Protein AF-A0ABD1AMF0-F1 (afdb_monomer_lite)

Radius of gyration: 20.05 Å; chains: 1; bounding box: 53×37×52 Å

pLDDT: mean 87.47, std 11.04, range [46.28, 98.56]

Foldseek 3Di:
DQQCPVVPLFFFWWFKDKPNHTQDIDTGPDRPDDDKWKKKAQDPDPDIDIDIGHPVRDDDDDPDKDKAFLDQFCFQDPDLARMWTFDAKEFQDPDQPPQCACPQQSRGDGHGHDYDPQKDKDFAPDFQDEPPGSNRDGSVLQRMKIFGPDQQDKDKDKDAPAALQKKKKKKFKDADNDPCVVVVVAAFKWFKDKPNHGDDIDGHYHSYIDIDIDIDHRDHITMIMIGTDPVGRGGHMTRMMTMIIDGPDDRDPDDTGTIMMMMD

InterPro domains:
  IPR024788 Malectin-like domain [PF12819] (1-244)

Sequence (264 aa):
MYGNYDGENGSPEFDLFLGGNIWSTVKLNETSIVVTKEVVYLSQSENIYVCLGNKGKGSPFMSILELRFLGNDNTTYESPNGVLFFSRRWDFSSLPDSHVRYGEDVFDRIWVSRNFDYCREINTTLPVMSDNNSYNLSSLVMSTAITPRNTTQSIIMKLEGSDPTVRYFAYMHFAEVEDLSLRPNETREFEIRMKGVSIANFTPKYLQTDTFVLHPESETNIEFSLVRTPKSTLPPIINALEIYIANSSRNLSLTKRMMTRLRV

Secondary structure (DSSP, 8-state):
--TTTTSS----EEEEEETTEEEEEEE-SSTTPPP--EEEEE-SSS---EEEEEEEES----S--EEEEEESSTTSS--TTSEEEEEEEEE--S-TT----TTTSTT-PPPEE---TTEEEEE-SSPPEE-S-TT---HHHHTEEEEESSTTPPEEEEETT--TTEEEEEEEEE-B-S-GGG-TT----EEEEETTEEEEEE-PBBTEEEEEEE---S-SSEEEEEEE-TT-SSPP-B-EEEEEEEESS---------EEEEE-

Organism: NCBI:txid228776

Structure (mmCIF, N/CA/C/O backbone):
data_AF-A0ABD1AMF0-F1
#
_entry.id   AF-A0ABD1AMF0-F1
#
loop_
_atom_site.group_PDB
_atom_site.id
_atom_site.type_symbol
_atom_site.label_atom_id
_atom_site.label_alt_id
_atom_site.label_comp_id
_atom_site.label_asym_id
_atom_site.label_entity_id
_atom_site.label_seq_id
_atom_site.pdbx_PDB_ins_code
_atom_site.Cartn_x
_atom_site.Cartn_y
_atom_site.Cartn_z
_atom_site.occupancy
_atom_site.B_iso_or_equiv
_atom_site.auth_seq_id
_atom_site.auth_comp_id
_atom_site.auth_asym_id
_atom_site.auth_atom_id
_atom_site.pdbx_PDB_model_num
ATOM 1 N N . MET A 1 1 ? -20.823 -0.477 9.217 1.00 83.19 1 MET A N 1
ATOM 2 C CA . MET A 1 1 ? -22.049 0.195 8.705 1.00 83.19 1 MET A CA 1
ATOM 3 C C . MET A 1 1 ? -22.973 0.468 9.882 1.00 83.19 1 MET A C 1
ATOM 5 O O . MET A 1 1 ? -23.053 -0.401 10.740 1.00 83.19 1 MET A O 1
ATOM 9 N N . TYR A 1 2 ? -23.634 1.632 9.947 1.00 85.62 2 TYR A N 1
ATOM 10 C CA . TYR A 1 2 ? -24.563 1.963 11.045 1.00 85.62 2 TYR A CA 1
ATOM 11 C C . TYR A 1 2 ? -25.895 1.225 10.930 1.00 85.62 2 TYR A C 1
ATOM 13 O O . TYR A 1 2 ? -26.359 0.653 11.911 1.00 85.62 2 TYR A O 1
ATOM 21 N N . GLY A 1 3 ? -26.504 1.222 9.738 1.00 84.31 3 GLY A N 1
ATOM 22 C CA . GLY A 1 3 ? -27.718 0.446 9.469 1.00 84.31 3 GLY A CA 1
ATOM 23 C C . GLY A 1 3 ? -28.929 0.809 10.336 1.00 84.31 3 GLY A C 1
ATOM 24 O O . GLY A 1 3 ? -29.862 0.018 10.395 1.00 84.31 3 GLY A O 1
ATOM 25 N N . ASN A 1 4 ? -28.916 1.969 11.007 1.00 85.44 4 ASN A N 1
ATOM 26 C CA . ASN A 1 4 ? -29.958 2.403 11.941 1.00 85.44 4 ASN A CA 1
ATOM 27 C C . ASN A 1 4 ? -30.274 1.368 13.042 1.00 85.44 4 ASN A C 1
ATOM 29 O O . ASN A 1 4 ? -31.437 1.110 13.347 1.00 85.44 4 ASN A O 1
ATOM 33 N N . TYR A 1 5 ? -29.239 0.743 13.615 1.00 85.31 5 TYR A N 1
ATOM 34 C CA . TYR A 1 5 ? -29.404 -0.358 14.574 1.00 85.31 5 TYR A CA 1
ATOM 35 C C . TYR A 1 5 ? -30.197 0.016 15.841 1.00 85.31 5 TYR A C 1
ATOM 37 O O . TYR A 1 5 ? -30.764 -0.866 16.482 1.00 85.31 5 TYR A O 1
ATOM 45 N N . ASP A 1 6 ? -30.220 1.299 16.208 1.00 87.38 6 ASP A N 1
ATOM 46 C CA . ASP A 1 6 ? -30.899 1.845 17.389 1.00 87.38 6 ASP A CA 1
ATOM 47 C C . ASP A 1 6 ? -32.241 2.526 17.061 1.00 87.38 6 ASP A C 1
ATOM 49 O O . ASP A 1 6 ? -32.948 2.943 17.971 1.00 87.38 6 ASP A O 1
ATOM 53 N N . GLY A 1 7 ? -32.632 2.607 15.784 1.00 85.00 7 GLY A N 1
ATOM 54 C CA . GLY A 1 7 ? -33.903 3.206 15.366 1.00 85.00 7 GLY A CA 1
ATOM 55 C C . GLY A 1 7 ? -33.944 4.740 15.389 1.00 85.00 7 GLY A C 1
ATOM 56 O O . GLY A 1 7 ? -34.971 5.310 15.022 1.00 85.00 7 GLY A O 1
ATOM 57 N N . GLU A 1 8 ? -32.851 5.412 15.755 1.00 84.69 8 GLU A N 1
ATOM 58 C CA . GLU A 1 8 ? -32.792 6.871 15.945 1.00 84.69 8 GLU A CA 1
ATOM 59 C C . GLU A 1 8 ? -32.669 7.663 14.627 1.00 84.69 8 GLU A C 1
ATOM 61 O O . GLU A 1 8 ? -32.746 8.891 14.621 1.00 84.69 8 GLU A O 1
ATOM 66 N N . ASN A 1 9 ? -32.475 6.978 13.491 1.00 76.38 9 ASN A N 1
ATOM 67 C CA . ASN A 1 9 ? -32.253 7.569 12.163 1.00 76.38 9 ASN A CA 1
ATOM 68 C C . ASN A 1 9 ? -31.171 8.668 12.180 1.00 76.38 9 ASN A C 1
ATOM 70 O O . ASN A 1 9 ? -31.271 9.689 11.496 1.00 76.38 9 ASN A O 1
ATOM 74 N N . GLY A 1 10 ? -30.129 8.454 12.986 1.00 76.75 10 GLY A N 1
ATOM 75 C CA . GLY A 1 10 ? -29.080 9.431 13.235 1.00 76.75 10 GLY A CA 1
ATOM 76 C C . GLY A 1 10 ? -27.912 9.369 12.251 1.00 76.75 10 GLY A C 1
ATOM 77 O O . GLY A 1 10 ? -27.729 8.423 11.487 1.00 76.75 10 GLY A O 1
ATOM 78 N N . SER A 1 11 ? -27.067 10.396 12.316 1.00 83.25 11 SER A N 1
ATOM 79 C CA . SER A 1 11 ? -25.747 10.447 11.674 1.00 83.25 11 SER A CA 1
ATOM 80 C C . SER A 1 11 ? -24.681 10.492 12.767 1.00 83.25 11 SER A C 1
ATOM 82 O O . SER A 1 11 ? -24.260 11.588 13.152 1.00 83.25 11 SER A O 1
ATOM 84 N N . PRO A 1 12 ? -24.313 9.337 13.358 1.00 89.19 12 PRO A N 1
ATOM 85 C CA . PRO A 1 12 ? -23.491 9.347 14.549 1.00 89.19 12 PRO A CA 1
ATOM 86 C C . PRO A 1 12 ? -22.070 9.847 14.264 1.00 89.19 12 PRO A C 1
ATOM 88 O O . PRO A 1 12 ? -21.466 9.540 13.230 1.00 89.19 12 PRO A O 1
ATOM 91 N N . GLU A 1 13 ? -21.532 10.609 15.213 1.00 93.75 13 GLU A N 1
ATOM 92 C CA . GLU A 1 13 ? -20.156 11.101 15.201 1.00 93.75 13 GLU A CA 1
ATOM 93 C C . GLU A 1 13 ? -19.497 10.807 16.552 1.00 93.75 13 GLU A C 1
ATOM 95 O O . GLU A 1 13 ? -19.977 11.234 17.604 1.00 93.75 13 GLU A O 1
ATOM 100 N N . PHE A 1 14 ? -18.385 10.079 16.524 1.00 94.94 14 PHE A N 1
ATOM 101 C CA . PHE A 1 14 ? -17.672 9.645 17.722 1.00 94.94 14 PHE A CA 1
ATOM 102 C C . PHE A 1 14 ? -16.184 9.454 17.435 1.00 94.94 14 PHE A C 1
ATOM 104 O O . PHE A 1 14 ? -15.769 9.320 16.283 1.00 94.94 14 PHE A O 1
ATOM 111 N N . ASP A 1 15 ? -15.375 9.441 18.487 1.00 95.81 15 ASP A N 1
ATOM 112 C CA . ASP A 1 15 ? -13.933 9.236 18.375 1.00 95.81 15 ASP A CA 1
ATOM 113 C C . ASP A 1 15 ? -13.563 7.783 18.694 1.00 95.81 15 ASP A C 1
ATOM 115 O O . ASP A 1 15 ? -14.109 7.161 19.604 1.00 95.81 15 ASP A O 1
ATOM 119 N N . LEU A 1 16 ? -12.619 7.234 17.939 1.00 95.38 16 LEU A N 1
ATOM 120 C CA . LEU A 1 16 ? -11.948 5.976 18.231 1.00 95.38 16 LEU A CA 1
ATOM 121 C C . LEU A 1 16 ? -10.677 6.279 19.009 1.00 95.38 16 LEU A C 1
ATOM 123 O O . LEU A 1 16 ? -9.865 7.099 18.574 1.00 95.38 16 LEU A O 1
ATOM 127 N N . PHE A 1 17 ? -10.473 5.572 20.113 1.00 92.50 17 PHE A N 1
ATOM 128 C CA . PHE A 1 17 ? -9.244 5.632 20.891 1.00 92.50 17 PHE A CA 1
ATOM 129 C C . PHE A 1 17 ? -8.522 4.295 20.845 1.00 92.50 17 PHE A C 1
ATOM 131 O O . PHE A 1 17 ? -9.150 3.244 20.961 1.00 92.50 17 PHE A O 1
ATOM 138 N N . LEU A 1 18 ? -7.198 4.351 20.741 1.00 89.81 18 LEU A N 1
ATOM 139 C CA . LEU A 1 18 ? -6.307 3.204 20.832 1.00 89.81 18 LEU A CA 1
ATOM 140 C C . LEU A 1 18 ? -5.281 3.462 21.936 1.00 89.81 18 LEU A C 1
ATOM 142 O O . LEU A 1 18 ? -4.507 4.420 21.868 1.00 89.81 18 LEU A O 1
ATOM 146 N N . GLY A 1 19 ? -5.298 2.636 22.985 1.00 82.19 19 GLY A N 1
ATOM 147 C CA . GLY A 1 19 ? -4.379 2.791 24.120 1.00 82.19 19 GLY A CA 1
ATOM 148 C C . GLY A 1 19 ? -4.461 4.172 24.790 1.00 82.19 19 GLY A C 1
ATOM 149 O O . GLY A 1 19 ? -3.442 4.708 25.216 1.00 82.19 19 GLY A O 1
ATOM 150 N N . GLY A 1 20 ? -5.655 4.777 24.819 1.00 81.44 20 GLY A N 1
ATOM 151 C CA . GLY A 1 20 ? -5.905 6.105 25.394 1.00 81.44 20 GLY A CA 1
ATOM 152 C C . GLY A 1 20 ? -5.602 7.296 24.475 1.00 81.44 20 GLY A C 1
ATOM 153 O O . GLY A 1 20 ? -5.936 8.422 24.831 1.00 81.44 20 GLY A O 1
ATOM 154 N N . ASN A 1 21 ? -5.030 7.075 23.287 1.00 85.75 21 ASN A N 1
ATOM 155 C CA . ASN A 1 21 ? -4.780 8.128 22.299 1.00 85.75 21 ASN A CA 1
ATOM 156 C C . ASN A 1 21 ? -5.856 8.128 21.218 1.00 85.75 21 ASN A C 1
ATOM 158 O O . ASN A 1 21 ? -6.390 7.073 20.878 1.00 85.75 21 ASN A O 1
ATOM 162 N N . ILE A 1 22 ? -6.150 9.299 20.648 1.00 87.56 22 ILE A N 1
ATOM 163 C CA . ILE A 1 22 ? -7.085 9.385 19.527 1.00 87.56 22 ILE A CA 1
ATOM 164 C C . ILE A 1 22 ? -6.500 8.656 18.311 1.00 87.56 22 ILE A C 1
ATOM 166 O O . ILE A 1 22 ? -5.380 8.926 17.877 1.00 87.56 22 ILE A O 1
ATOM 170 N N . TRP A 1 23 ? -7.261 7.702 17.786 1.00 90.81 23 TRP A N 1
ATOM 171 C CA . TRP A 1 23 ? -6.964 7.007 16.541 1.00 90.81 23 TRP A CA 1
ATOM 172 C C . TRP A 1 23 ? -7.621 7.747 15.375 1.00 90.81 23 TRP A C 1
ATOM 174 O O . TRP A 1 23 ? -6.947 8.146 14.428 1.00 90.81 23 TRP A O 1
ATOM 184 N N . SER A 1 24 ? -8.937 7.948 15.416 1.00 92.12 24 SER A N 1
ATOM 185 C CA . SER A 1 24 ? -9.655 8.641 14.344 1.00 92.12 24 SER A CA 1
ATOM 186 C C . SER A 1 24 ? -11.024 9.114 14.809 1.00 92.12 24 SER A C 1
ATOM 188 O O . SER A 1 24 ? -11.626 8.487 15.674 1.00 92.12 24 SER A O 1
ATOM 190 N N . THR A 1 25 ? -11.561 10.155 14.180 1.00 92.88 25 THR A N 1
ATOM 191 C CA . THR A 1 25 ? -12.986 10.487 14.294 1.00 92.88 25 THR A CA 1
ATOM 192 C C . THR A 1 25 ? -13.767 9.732 13.220 1.00 92.88 25 THR A C 1
ATOM 194 O O . THR A 1 25 ? -13.428 9.761 12.027 1.00 92.88 25 THR A O 1
ATOM 197 N N . VAL A 1 26 ? -14.826 9.047 13.640 1.00 92.50 26 VAL A N 1
ATOM 198 C CA . VAL A 1 26 ? -15.827 8.446 12.760 1.00 92.50 26 VAL A CA 1
ATOM 199 C C . VAL A 1 26 ? -16.956 9.451 12.602 1.00 92.50 26 VAL A C 1
ATOM 201 O O . VAL A 1 26 ? -17.544 9.901 13.582 1.00 92.50 26 VAL A O 1
ATOM 204 N N . LYS A 1 27 ? -17.245 9.807 11.352 1.00 90.75 27 LYS A N 1
ATOM 205 C CA . LYS A 1 27 ? -18.377 10.648 10.980 1.00 90.75 27 LYS A CA 1
ATOM 206 C C . LYS A 1 27 ? -19.120 9.959 9.848 1.00 90.75 27 LYS A C 1
ATOM 208 O O . LYS A 1 27 ? -18.544 9.745 8.782 1.00 90.75 27 LYS A O 1
ATOM 213 N N . LEU A 1 28 ? -20.374 9.604 10.092 1.00 86.12 28 LEU A N 1
ATOM 214 C CA . LEU A 1 28 ? -21.240 9.006 9.085 1.00 86.12 28 LEU A CA 1
ATOM 215 C C . LEU A 1 28 ? -22.139 10.086 8.508 1.00 86.12 28 LEU A C 1
ATOM 217 O O . LEU A 1 28 ? -22.885 10.719 9.243 1.00 86.12 28 LEU A O 1
ATOM 221 N N . ASN A 1 29 ? -22.043 10.302 7.199 1.00 79.00 29 ASN A N 1
ATOM 222 C CA . ASN A 1 29 ? -22.940 11.216 6.490 1.00 79.00 29 ASN A CA 1
ATOM 223 C C . ASN A 1 29 ? -24.202 10.492 5.991 1.00 79.00 29 ASN A C 1
ATOM 225 O O . ASN A 1 29 ? -25.226 11.127 5.778 1.00 79.00 29 ASN A O 1
ATOM 229 N N . GLU A 1 30 ? -24.121 9.170 5.816 1.00 75.25 30 GLU A N 1
ATOM 230 C CA . GLU A 1 30 ? -25.211 8.312 5.355 1.00 75.25 30 GLU A CA 1
ATOM 231 C C . GLU A 1 30 ? -25.197 6.998 6.142 1.00 75.25 30 GLU A C 1
ATOM 233 O O . GLU A 1 30 ? -24.137 6.484 6.514 1.00 75.25 30 GLU A O 1
ATOM 238 N N . THR A 1 31 ? -26.377 6.436 6.394 1.00 70.56 31 THR A N 1
ATOM 239 C CA . THR A 1 31 ? -26.552 5.269 7.275 1.00 70.56 31 THR A CA 1
ATOM 240 C C . THR A 1 31 ? -26.091 3.948 6.644 1.00 70.56 31 THR A C 1
ATOM 242 O O . THR A 1 31 ? -25.755 3.007 7.373 1.00 70.56 31 THR A O 1
ATOM 245 N N . SER A 1 32 ? -26.042 3.886 5.308 1.00 74.81 32 SER A N 1
ATOM 246 C CA . SER A 1 32 ? -25.683 2.713 4.497 1.00 74.81 32 SER A CA 1
ATOM 247 C C . SER A 1 32 ? -24.200 2.638 4.118 1.00 74.81 32 SER A C 1
ATOM 249 O O . SER A 1 32 ? -23.747 1.596 3.647 1.00 74.81 32 SER A O 1
ATOM 251 N N . ILE A 1 33 ? -23.417 3.700 4.337 1.00 80.81 33 ILE A N 1
ATOM 252 C CA . ILE A 1 33 ? -21.992 3.708 3.987 1.00 80.81 33 ILE A CA 1
ATOM 253 C C . ILE A 1 33 ? -21.184 2.923 5.030 1.00 80.81 33 ILE A C 1
ATOM 255 O O . ILE A 1 33 ? -21.337 3.076 6.248 1.00 80.81 33 ILE A O 1
ATOM 259 N N . VAL A 1 34 ? -20.278 2.074 4.544 1.00 84.50 34 VAL A N 1
ATOM 260 C CA . VAL A 1 34 ? -19.247 1.441 5.369 1.00 84.50 34 VAL A CA 1
ATOM 261 C C . VAL A 1 34 ? -18.096 2.430 5.533 1.00 84.50 34 VAL A C 1
ATOM 263 O O . VAL A 1 34 ? -17.439 2.792 4.562 1.00 84.50 34 VAL A O 1
ATOM 266 N N . VAL A 1 35 ? -17.846 2.863 6.767 1.00 88.75 35 VAL A N 1
ATOM 267 C CA . VAL A 1 35 ? -16.618 3.580 7.120 1.00 88.75 35 VAL A CA 1
ATOM 268 C C . VAL A 1 35 ? -15.669 2.590 7.759 1.00 88.75 35 VAL A C 1
ATOM 270 O O . VAL A 1 35 ? -16.000 2.018 8.792 1.00 88.75 35 VAL A O 1
ATOM 273 N N . THR A 1 36 ? -14.505 2.434 7.139 1.00 90.75 36 THR A N 1
ATOM 274 C CA . THR A 1 36 ? -13.427 1.572 7.618 1.00 90.75 36 THR A CA 1
ATOM 275 C C . THR A 1 36 ? -12.290 2.434 8.151 1.00 90.75 36 THR A C 1
ATOM 277 O O . THR A 1 36 ? -11.885 3.403 7.498 1.00 90.75 36 THR A O 1
ATOM 280 N N . LYS A 1 37 ? -11.743 2.086 9.315 1.00 93.38 37 LYS A N 1
ATOM 281 C CA . LYS A 1 37 ? -10.511 2.685 9.847 1.00 93.38 37 LYS A CA 1
ATOM 282 C C . LYS A 1 37 ? -9.497 1.586 10.096 1.00 93.38 37 LYS A C 1
ATOM 284 O O . LYS A 1 37 ? -9.832 0.541 10.634 1.00 93.38 37 LYS A O 1
ATOM 289 N N . GLU A 1 38 ? -8.249 1.830 9.721 1.00 94.94 38 GLU A N 1
ATOM 290 C CA . GLU A 1 38 ? -7.162 0.866 9.886 1.00 94.94 38 GLU A CA 1
ATOM 291 C C . GLU A 1 38 ? -5.946 1.540 10.543 1.00 94.94 38 GLU A C 1
ATOM 293 O O . GLU A 1 38 ? -5.672 2.727 10.329 1.00 94.94 38 GLU A O 1
ATOM 298 N N . VAL A 1 39 ? -5.247 0.792 11.395 1.00 93.50 39 VAL A N 1
ATOM 299 C CA . VAL A 1 39 ? -4.027 1.218 12.090 1.00 93.50 39 VAL A CA 1
ATOM 300 C C . VAL A 1 39 ? -3.077 0.040 12.240 1.00 93.50 39 VAL A C 1
ATOM 302 O O . VAL A 1 39 ? -3.495 -1.070 12.567 1.00 93.50 39 VAL A O 1
ATOM 305 N N . VAL A 1 40 ? -1.789 0.283 12.029 1.00 92.44 40 VAL A N 1
ATOM 306 C CA . VAL A 1 40 ? -0.718 -0.615 12.459 1.00 92.44 40 VAL A CA 1
ATOM 307 C C . VAL A 1 40 ? -0.207 -0.109 13.799 1.00 92.44 40 VAL A C 1
ATOM 309 O O . VAL A 1 40 ? 0.204 1.043 13.931 1.00 92.44 40 VAL A O 1
ATOM 312 N N . TYR A 1 41 ? -0.267 -0.977 14.799 1.00 89.12 41 TYR A N 1
ATOM 313 C CA . TYR A 1 41 ? 0.069 -0.673 16.176 1.00 89.12 41 TYR A CA 1
ATOM 314 C C . TYR A 1 41 ? 1.156 -1.614 16.681 1.00 89.12 41 TYR A C 1
ATOM 316 O O . TYR A 1 41 ? 1.016 -2.839 16.644 1.00 89.12 41 TYR A O 1
ATOM 324 N N . LEU A 1 42 ? 2.238 -1.031 17.183 1.00 87.00 42 LEU A N 1
ATOM 325 C CA . LEU A 1 42 ? 3.259 -1.740 17.932 1.00 87.00 42 LEU A CA 1
ATOM 326 C C . LEU A 1 42 ? 2.791 -1.835 19.385 1.00 87.00 42 LEU A C 1
ATOM 328 O O . LEU A 1 42 ? 2.997 -0.919 20.187 1.00 87.00 42 LEU A O 1
ATOM 332 N N . SER A 1 43 ? 2.108 -2.933 19.709 1.00 79.50 43 SER A N 1
ATOM 333 C CA . SER A 1 43 ? 1.491 -3.082 21.020 1.00 79.50 43 SER A CA 1
ATOM 334 C C . SER A 1 43 ? 2.547 -3.209 22.092 1.00 79.50 43 SER A C 1
ATOM 336 O O . SER A 1 43 ? 3.388 -4.098 22.037 1.00 79.50 43 SER A O 1
ATOM 338 N N . GLN A 1 44 ? 2.461 -2.367 23.118 1.00 76.50 44 GLN A N 1
ATOM 339 C CA . GLN A 1 44 ? 3.308 -2.506 24.288 1.00 76.50 44 GLN A CA 1
ATOM 340 C C . GLN A 1 44 ? 2.733 -3.476 25.328 1.00 76.50 44 GLN A C 1
ATOM 342 O O . GLN A 1 44 ? 3.348 -3.678 26.362 1.00 76.50 44 GLN A O 1
ATOM 347 N N . SER A 1 45 ? 1.569 -4.078 25.133 1.00 78.38 45 SER A N 1
ATOM 348 C CA . SER A 1 45 ? 1.009 -4.990 26.133 1.00 78.38 45 SER A CA 1
ATOM 349 C C . SER A 1 45 ? 0.316 -6.169 25.466 1.00 78.38 45 SER A C 1
ATOM 351 O O . SER A 1 45 ? 0.031 -6.128 24.271 1.00 78.38 45 SER A O 1
ATOM 353 N N . GLU A 1 46 ? 0.052 -7.224 26.230 1.00 82.19 46 GLU A N 1
ATOM 354 C CA . GLU A 1 46 ? -0.741 -8.362 25.746 1.00 82.19 46 GLU A CA 1
ATOM 355 C C . GLU A 1 46 ? -2.189 -7.955 25.435 1.00 82.19 46 GLU A C 1
ATOM 357 O O . GLU A 1 46 ? -2.855 -8.588 24.623 1.00 82.19 46 GLU A O 1
ATOM 362 N N . ASN A 1 47 ? -2.655 -6.856 26.033 1.00 86.25 47 ASN A N 1
ATOM 363 C CA . ASN A 1 47 ? -3.980 -6.302 25.814 1.00 86.25 47 ASN A CA 1
ATOM 364 C C . ASN A 1 47 ? -3.915 -5.061 24.916 1.00 86.25 47 ASN A C 1
ATOM 366 O O . ASN A 1 47 ? -3.091 -4.162 25.118 1.00 86.25 47 ASN A O 1
ATOM 370 N N . ILE A 1 48 ? -4.834 -4.981 23.956 1.00 88.25 48 ILE A N 1
ATOM 371 C CA . ILE A 1 48 ? -5.052 -3.787 23.139 1.00 88.25 48 ILE A CA 1
ATOM 372 C C . ILE A 1 48 ? -6.426 -3.230 23.494 1.00 88.25 48 ILE A C 1
ATOM 374 O O . ILE A 1 48 ? -7.442 -3.896 23.313 1.00 88.25 48 ILE A O 1
ATOM 378 N N . TYR A 1 49 ? -6.451 -2.003 24.009 1.00 90.31 49 TYR A N 1
ATOM 379 C CA . TYR A 1 49 ? -7.685 -1.328 24.395 1.00 90.31 49 TYR A CA 1
ATOM 380 C C . TYR A 1 49 ? -8.150 -0.413 23.268 1.00 90.31 49 TYR A C 1
ATOM 382 O O . TYR A 1 49 ? -7.441 0.531 22.901 1.00 90.31 49 TYR A O 1
ATOM 390 N N . VAL A 1 50 ? -9.347 -0.691 22.753 1.00 93.06 50 VAL A N 1
ATOM 391 C CA . VAL A 1 50 ? -10.049 0.145 21.777 1.00 93.06 50 VAL A CA 1
ATOM 392 C C . VAL A 1 50 ? -11.293 0.714 22.451 1.00 93.06 50 VAL A C 1
ATOM 394 O O . VAL A 1 50 ? -12.128 -0.048 22.935 1.00 93.06 50 VAL A O 1
ATOM 397 N N . CYS A 1 51 ? -11.415 2.040 22.499 1.00 94.88 51 CYS A N 1
ATOM 398 C CA . CYS A 1 51 ? -12.542 2.713 23.152 1.00 94.88 51 CYS A CA 1
ATOM 399 C C . CYS A 1 51 ? -13.309 3.594 22.162 1.00 94.88 51 CYS A C 1
ATOM 401 O O . CYS A 1 51 ? -12.717 4.198 21.267 1.00 94.88 51 CYS A O 1
ATOM 403 N N . LEU A 1 52 ? -14.623 3.700 22.369 1.00 95.75 52 LEU A N 1
ATOM 404 C CA . LEU A 1 52 ? -15.509 4.585 21.617 1.00 95.75 52 LEU A CA 1
ATOM 405 C C . LEU A 1 52 ? -15.838 5.820 22.468 1.00 95.75 52 LEU A C 1
ATOM 407 O O . LEU A 1 52 ? -16.495 5.707 23.502 1.00 95.75 52 LEU A O 1
ATOM 411 N N . GLY A 1 53 ? -15.377 6.997 22.056 1.00 95.12 53 GLY A N 1
ATOM 412 C CA . GLY A 1 53 ? -15.653 8.261 22.733 1.00 95.12 53 GLY A CA 1
ATOM 413 C C . GLY A 1 53 ? -16.893 8.942 22.178 1.00 95.12 53 GLY A C 1
ATOM 414 O O . GLY A 1 53 ? -16.913 9.374 21.027 1.00 95.12 53 GLY A O 1
ATOM 415 N N . ASN A 1 54 ? -17.923 9.067 23.009 1.00 93.12 54 ASN A N 1
ATOM 416 C CA . ASN A 1 54 ? -19.164 9.734 22.640 1.00 93.12 54 ASN A CA 1
ATOM 417 C C . ASN A 1 54 ? -18.987 11.262 22.574 1.00 93.12 54 ASN A C 1
ATOM 419 O O . ASN A 1 54 ? -18.558 11.877 23.548 1.00 93.12 54 ASN A O 1
ATOM 423 N N . LYS A 1 55 ? -19.377 11.877 21.451 1.00 94.31 55 LYS A N 1
ATOM 424 C CA . LYS A 1 55 ? -19.355 13.340 21.249 1.00 94.31 55 LYS A CA 1
ATOM 425 C C . LYS A 1 55 ? -20.722 14.008 21.451 1.00 94.31 55 LYS A C 1
ATOM 427 O O . LYS A 1 55 ? -20.893 15.170 21.095 1.00 94.31 55 LYS A O 1
ATOM 432 N N . GLY A 1 56 ? -21.709 13.275 21.968 1.00 92.25 56 GLY A N 1
ATOM 433 C CA . GLY A 1 56 ? -23.095 13.729 22.117 1.00 92.25 56 GLY A CA 1
ATOM 434 C C . GLY A 1 56 ? -23.866 13.802 20.796 1.00 92.25 56 GLY A C 1
ATOM 435 O O . GLY A 1 56 ? -24.914 14.435 20.731 1.00 92.25 56 GLY A O 1
ATOM 436 N N . LYS A 1 57 ? -23.347 13.178 19.734 1.00 91.00 57 LYS A N 1
ATOM 437 C CA . LYS A 1 57 ? -23.925 13.177 18.386 1.00 91.00 57 LYS A CA 1
ATOM 438 C C . LYS A 1 57 ? -24.305 11.753 17.992 1.00 91.00 57 LYS A C 1
ATOM 440 O O . LYS A 1 57 ? -23.733 11.213 17.059 1.00 91.00 57 LYS A O 1
ATOM 445 N N . GLY A 1 58 ? -25.222 11.137 18.732 1.00 88.56 58 GLY A N 1
ATOM 446 C CA . GLY A 1 58 ? -25.624 9.737 18.546 1.00 88.56 58 GLY A CA 1
ATOM 447 C C . GLY A 1 58 ? -24.777 8.731 19.334 1.00 88.56 58 GLY A C 1
ATOM 448 O O . GLY A 1 58 ? -23.750 9.076 19.920 1.00 88.56 58 GLY A O 1
ATOM 449 N N . SER A 1 59 ? -25.240 7.481 19.370 1.00 90.50 59 SER A N 1
ATOM 450 C CA . SER A 1 59 ? -24.607 6.392 20.119 1.00 90.50 59 SER A CA 1
ATOM 451 C C . SER A 1 59 ? -23.397 5.835 19.359 1.00 90.50 59 SER A C 1
ATOM 453 O O . SER A 1 59 ? -23.562 5.343 18.237 1.00 90.50 59 SER A O 1
ATOM 455 N N . PRO A 1 60 ? -22.178 5.875 19.935 1.00 93.06 60 PRO A N 1
ATOM 456 C CA . PRO A 1 60 ? -21.017 5.249 19.318 1.00 93.06 60 PRO A CA 1
ATOM 457 C C . PRO A 1 60 ? -21.233 3.750 19.149 1.00 93.06 60 PRO A C 1
ATOM 459 O O . PRO A 1 60 ? -21.748 3.086 20.046 1.00 93.06 60 PRO A O 1
ATOM 462 N N . PHE A 1 61 ? -20.802 3.208 18.018 1.00 91.62 61 PHE A N 1
ATOM 463 C CA . PHE A 1 61 ? -20.961 1.791 17.721 1.00 91.62 61 PHE A CA 1
ATOM 464 C C . PHE A 1 61 ? -19.765 1.271 16.923 1.00 91.62 61 PHE A C 1
ATOM 466 O O . PHE A 1 61 ? -19.004 2.034 16.331 1.00 91.62 61 PHE A O 1
ATOM 473 N N . MET A 1 62 ? -19.611 -0.048 16.891 1.00 92.25 62 MET A N 1
ATOM 474 C CA . MET A 1 62 ? -18.609 -0.734 16.085 1.00 92.25 62 MET A CA 1
ATOM 475 C C . MET A 1 62 ? -19.234 -2.016 15.556 1.00 92.25 62 MET A C 1
ATOM 477 O O . MET A 1 62 ? -19.682 -2.849 16.339 1.00 92.25 62 MET A O 1
ATOM 481 N N . SER A 1 63 ? -19.308 -2.158 14.232 1.00 91.81 63 SER A N 1
ATOM 482 C CA . SER A 1 63 ? -19.903 -3.354 13.628 1.00 91.81 63 SER A CA 1
ATOM 483 C C . SER A 1 63 ? -18.947 -4.543 13.641 1.00 91.81 63 SER A C 1
ATOM 485 O O . SER A 1 63 ? -19.383 -5.673 13.825 1.00 91.81 63 SER A O 1
ATOM 487 N N . ILE A 1 64 ? -17.655 -4.296 13.413 1.00 92.69 64 ILE A N 1
ATOM 488 C CA . ILE A 1 64 ? -16.616 -5.321 13.307 1.00 92.69 64 ILE A CA 1
ATOM 489 C C . ILE A 1 64 ? -15.329 -4.751 13.915 1.00 92.69 64 ILE A C 1
ATOM 491 O O . ILE A 1 64 ? -15.040 -3.571 13.745 1.00 92.69 64 ILE A O 1
ATOM 495 N N . LEU A 1 65 ? -14.569 -5.594 14.614 1.00 94.12 65 LEU A N 1
ATOM 496 C CA . LEU A 1 65 ? -13.190 -5.328 15.014 1.00 94.12 65 LEU A CA 1
ATOM 497 C C . LEU A 1 65 ? -12.329 -6.496 14.545 1.00 94.12 65 LEU A C 1
ATOM 499 O O . LEU A 1 65 ? -12.522 -7.630 14.981 1.00 94.12 65 LEU A O 1
ATOM 503 N N . GLU A 1 66 ? -11.369 -6.223 13.673 1.00 93.25 66 GLU A N 1
ATOM 504 C CA . GLU A 1 66 ? -10.452 -7.226 13.145 1.00 93.25 66 GLU A CA 1
ATOM 505 C C . GLU A 1 66 ? -9.033 -6.950 13.615 1.00 93.25 66 GLU A C 1
ATOM 507 O O . GLU A 1 66 ? -8.533 -5.830 13.516 1.00 93.25 66 GLU A O 1
ATOM 512 N N . LEU A 1 67 ? -8.373 -8.005 14.091 1.00 92.44 67 LEU A N 1
ATOM 513 C CA . LEU A 1 67 ? -6.972 -7.982 14.481 1.00 92.44 67 LEU A CA 1
ATOM 514 C C . LEU A 1 67 ? -6.192 -8.963 13.604 1.00 92.44 67 LEU A C 1
ATOM 516 O O . LEU A 1 67 ? -6.609 -10.108 13.391 1.00 92.44 67 LEU A O 1
ATOM 520 N N . ARG A 1 68 ? -5.051 -8.505 13.087 1.00 91.06 68 ARG A N 1
ATOM 521 C CA . ARG A 1 68 ? -4.101 -9.320 12.322 1.00 91.06 68 ARG A CA 1
ATOM 522 C C . ARG A 1 68 ? -2.701 -9.104 12.865 1.00 91.06 68 ARG A C 1
ATOM 524 O O . ARG A 1 68 ? -2.201 -7.982 12.889 1.00 91.06 68 ARG A O 1
ATOM 531 N N . PHE A 1 69 ? -2.084 -10.185 13.315 1.00 88.81 69 PHE A N 1
ATOM 532 C CA . PHE A 1 69 ? -0.704 -10.171 13.769 1.00 88.81 69 PHE A CA 1
ATOM 533 C C . PHE A 1 69 ? 0.231 -10.034 12.560 1.00 88.81 69 PHE A C 1
ATOM 535 O O . PHE A 1 69 ? 0.123 -10.812 11.615 1.00 88.81 69 PHE A O 1
ATOM 542 N N . LEU A 1 70 ? 1.112 -9.031 12.581 1.00 88.44 70 LEU A N 1
ATOM 543 C CA . LEU A 1 70 ? 2.032 -8.736 11.478 1.00 88.44 70 LEU A CA 1
ATOM 544 C C . LEU A 1 70 ? 3.442 -9.280 11.719 1.00 88.44 70 LEU A C 1
ATOM 546 O O . LEU A 1 70 ? 4.175 -9.518 10.768 1.00 88.44 70 LEU A O 1
ATOM 550 N N . GLY A 1 71 ? 3.826 -9.491 12.978 1.00 82.50 71 GLY A N 1
ATOM 551 C CA . GLY A 1 71 ? 5.152 -9.992 13.312 1.00 82.50 71 GLY A CA 1
ATOM 552 C C . GLY A 1 71 ? 5.584 -9.652 14.733 1.00 82.50 71 GLY A C 1
ATOM 553 O O . GLY A 1 71 ? 5.007 -8.798 15.413 1.00 82.50 71 GLY A O 1
ATOM 554 N N . ASN A 1 72 ? 6.623 -10.350 15.190 1.00 71.56 72 ASN A N 1
ATOM 555 C CA . ASN A 1 72 ? 7.220 -10.151 16.516 1.00 71.56 72 ASN A CA 1
ATOM 556 C C . ASN A 1 72 ? 8.259 -9.017 16.529 1.00 71.56 72 ASN A C 1
ATOM 558 O O . ASN A 1 72 ? 8.862 -8.731 17.566 1.00 71.56 72 ASN A O 1
ATOM 562 N N . ASP A 1 73 ? 8.499 -8.387 15.384 1.00 64.00 73 ASP A N 1
ATOM 563 C CA . ASP A 1 73 ? 9.540 -7.404 15.167 1.00 64.00 73 ASP A CA 1
ATOM 564 C C . ASP A 1 73 ? 8.999 -6.139 14.482 1.00 64.00 73 ASP A C 1
ATOM 566 O O . ASP A 1 73 ? 8.094 -6.162 13.652 1.00 64.00 73 ASP A O 1
ATOM 570 N N . ASN A 1 74 ? 9.564 -4.987 14.851 1.00 65.38 74 ASN A N 1
ATOM 571 C CA . ASN A 1 74 ? 9.226 -3.676 14.281 1.00 65.38 74 ASN A CA 1
ATOM 572 C C . ASN A 1 74 ? 9.844 -3.483 12.878 1.00 65.38 74 ASN A C 1
ATOM 574 O O . ASN A 1 74 ? 10.339 -2.406 12.563 1.00 65.38 74 ASN A O 1
ATOM 578 N N . THR A 1 75 ? 9.934 -4.553 12.085 1.00 73.25 75 THR A N 1
ATOM 579 C CA . THR A 1 75 ? 10.643 -4.564 10.795 1.00 73.25 75 THR A CA 1
ATOM 580 C C . THR A 1 75 ? 9.692 -4.498 9.611 1.00 73.25 75 THR A C 1
ATOM 582 O O . THR A 1 75 ? 10.113 -4.059 8.549 1.00 73.25 75 THR A O 1
ATOM 585 N N . THR A 1 76 ? 8.427 -4.903 9.784 1.00 82.69 76 THR A N 1
ATOM 586 C CA . THR A 1 76 ? 7.435 -4.876 8.698 1.00 82.69 76 THR A CA 1
ATOM 587 C C . THR A 1 76 ? 7.159 -3.446 8.269 1.00 82.69 76 THR A C 1
ATOM 589 O O . THR A 1 76 ? 7.499 -3.053 7.161 1.00 82.69 76 THR A O 1
ATOM 592 N N . TYR A 1 77 ? 6.606 -2.629 9.162 1.00 86.50 77 TYR A N 1
ATOM 593 C CA . TYR A 1 77 ? 6.362 -1.221 8.881 1.00 86.50 77 TYR A CA 1
ATOM 594 C C . TYR A 1 77 ? 7.162 -0.344 9.834 1.00 86.50 77 TYR A C 1
ATOM 596 O O . TYR A 1 77 ? 7.090 -0.491 11.054 1.00 86.50 77 TYR A O 1
ATOM 604 N N . GLU A 1 78 ? 7.911 0.598 9.271 1.00 82.50 78 GLU A N 1
ATOM 605 C CA . GLU A 1 78 ? 8.617 1.602 10.054 1.00 82.50 78 GLU A CA 1
ATOM 606 C C . GLU A 1 78 ? 7.609 2.502 10.771 1.00 82.50 78 GLU A C 1
ATOM 608 O O . GLU A 1 78 ? 6.899 3.285 10.147 1.00 82.50 78 GLU A O 1
ATOM 613 N N . SER A 1 79 ? 7.557 2.399 12.098 1.00 79.75 79 SER A N 1
ATOM 614 C CA . SER A 1 79 ? 6.627 3.159 12.929 1.00 79.75 79 SER A CA 1
ATOM 615 C C . SER A 1 79 ? 7.391 3.985 13.978 1.00 79.75 79 SER A C 1
ATOM 617 O O . SER A 1 79 ? 7.678 3.485 15.067 1.00 79.75 79 SER A O 1
ATOM 619 N N . PRO A 1 80 ? 7.732 5.264 13.708 1.00 75.00 80 PRO A N 1
ATOM 620 C CA . PRO A 1 80 ? 8.582 6.056 14.613 1.00 75.00 80 PRO A CA 1
ATOM 621 C C . PRO A 1 80 ? 8.022 6.207 16.031 1.00 75.00 80 PRO A C 1
ATOM 623 O O . PRO A 1 80 ? 8.769 6.319 17.001 1.00 75.00 80 PRO A O 1
ATOM 626 N N . ASN A 1 81 ? 6.693 6.179 16.147 1.00 78.19 81 ASN A N 1
ATOM 627 C CA . ASN A 1 81 ? 5.968 6.339 17.406 1.00 78.19 81 ASN A CA 1
ATOM 628 C C . ASN A 1 81 ? 5.181 5.072 17.782 1.00 78.19 81 ASN A C 1
ATOM 630 O O . ASN A 1 81 ? 4.326 5.121 18.663 1.00 78.19 81 ASN A O 1
ATOM 634 N N . GLY A 1 82 ? 5.426 3.949 17.095 1.00 83.12 82 GLY A N 1
ATOM 635 C CA . GLY A 1 82 ? 4.717 2.685 17.319 1.00 83.12 82 GLY A CA 1
ATOM 636 C C . GLY A 1 82 ? 3.273 2.670 16.816 1.00 83.12 82 GLY A C 1
ATOM 637 O O . GLY A 1 82 ? 2.524 1.754 17.142 1.00 83.12 82 GLY A O 1
ATOM 638 N N . VAL A 1 83 ? 2.860 3.680 16.050 1.00 87.44 83 VAL A N 1
ATOM 639 C CA . VAL A 1 83 ? 1.520 3.788 15.466 1.00 87.44 83 VAL A CA 1
ATOM 640 C C . VAL A 1 83 ? 1.649 4.322 14.042 1.00 87.44 83 VAL A C 1
ATOM 642 O O . VAL A 1 83 ? 2.326 5.329 13.823 1.00 87.44 83 VAL A O 1
ATOM 645 N N . LEU A 1 84 ? 0.975 3.672 13.098 1.00 91.38 84 LEU A N 1
ATOM 646 C CA . LEU A 1 84 ? 0.795 4.130 11.723 1.00 91.38 84 LEU A CA 1
ATOM 647 C C . LEU A 1 84 ? -0.684 4.062 11.369 1.00 91.38 84 LEU A C 1
ATOM 649 O O . LEU A 1 84 ? -1.304 3.004 11.459 1.00 91.38 84 LEU A O 1
ATOM 653 N N . PHE A 1 85 ? -1.251 5.176 10.934 1.00 92.25 85 PHE A N 1
ATOM 654 C CA . PHE A 1 85 ? -2.629 5.229 10.474 1.00 92.25 85 PHE A CA 1
ATOM 655 C C . PHE A 1 85 ? -2.686 4.954 8.978 1.00 92.25 85 PHE A C 1
ATOM 657 O O . PHE A 1 85 ? -1.873 5.462 8.205 1.00 92.25 85 PHE A O 1
ATOM 664 N N . PHE A 1 86 ? -3.653 4.145 8.566 1.00 93.00 86 PHE A N 1
ATOM 665 C CA . PHE A 1 86 ? -3.875 3.860 7.159 1.00 93.00 86 PHE A CA 1
ATOM 666 C C . PHE A 1 86 ? -4.287 5.126 6.403 1.00 93.00 86 PHE A C 1
ATOM 668 O O . PHE A 1 86 ? -5.193 5.843 6.833 1.00 93.00 86 PHE A O 1
ATOM 675 N N . SER A 1 87 ? -3.645 5.378 5.260 1.00 92.06 87 SER A N 1
ATOM 676 C CA . SER A 1 87 ? -4.075 6.412 4.320 1.00 92.06 87 SER A CA 1
ATOM 677 C C . SER A 1 87 ? -4.686 5.777 3.079 1.00 92.06 87 SER A C 1
ATOM 679 O O . SER A 1 87 ? -5.871 5.974 2.806 1.00 92.06 87 SER A O 1
ATOM 681 N N . ARG A 1 88 ? -3.886 5.022 2.313 1.00 90.94 88 ARG A N 1
ATOM 682 C CA . ARG A 1 88 ? -4.298 4.446 1.026 1.00 90.94 88 ARG A CA 1
ATOM 683 C C . ARG A 1 88 ? -3.550 3.151 0.749 1.00 90.94 88 ARG A C 1
ATOM 685 O O . ARG A 1 88 ? -2.415 2.980 1.181 1.00 90.94 88 ARG A O 1
ATOM 692 N N . ARG A 1 89 ? -4.173 2.272 -0.029 1.00 92.88 89 ARG A N 1
ATOM 693 C CA . ARG A 1 89 ? -3.552 1.060 -0.555 1.00 92.88 89 ARG A CA 1
ATOM 694 C C . ARG A 1 89 ? -4.129 0.757 -1.927 1.00 92.88 89 ARG A C 1
ATOM 696 O O . ARG A 1 89 ? -5.348 0.654 -2.058 1.00 92.88 89 ARG A O 1
ATOM 703 N N . TRP A 1 90 ? -3.260 0.675 -2.924 1.00 92.25 90 TRP A N 1
ATOM 704 C CA . TRP A 1 90 ? -3.623 0.467 -4.320 1.00 92.25 90 TRP A CA 1
ATOM 705 C C . TRP A 1 90 ? -2.936 -0.767 -4.871 1.00 92.25 90 TRP A C 1
ATOM 707 O O . TRP A 1 90 ? -1.725 -0.918 -4.713 1.00 92.25 90 TRP A O 1
ATOM 717 N N . ASP A 1 91 ? -3.706 -1.621 -5.529 1.00 91.62 91 ASP A N 1
ATOM 718 C CA . ASP A 1 91 ? -3.190 -2.595 -6.479 1.00 91.62 91 ASP A CA 1
ATOM 719 C C . ASP A 1 91 ? -3.375 -2.034 -7.889 1.00 91.62 91 ASP A C 1
ATOM 721 O O . ASP A 1 91 ? -4.373 -1.382 -8.211 1.00 91.62 91 ASP A O 1
ATOM 725 N N . PHE A 1 92 ? -2.384 -2.255 -8.740 1.00 91.50 92 PHE A N 1
ATOM 726 C CA . PHE A 1 92 ? -2.415 -1.781 -10.115 1.00 91.50 92 PHE A CA 1
ATOM 727 C C . PHE A 1 92 ? -2.899 -2.900 -11.044 1.00 91.50 92 PHE A C 1
ATOM 729 O O . PHE A 1 92 ? -2.179 -3.349 -11.936 1.00 91.50 92 PHE A O 1
ATOM 736 N N . SER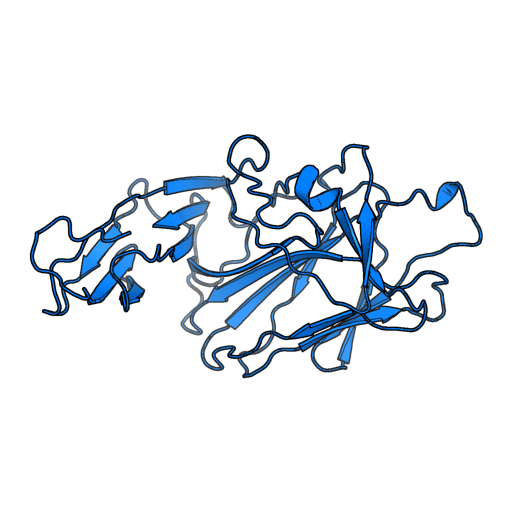 A 1 93 ? -4.129 -3.349 -10.780 1.00 82.75 93 SER A N 1
ATOM 737 C CA . SER A 1 93 ? -4.863 -4.371 -11.531 1.00 82.75 93 SER A CA 1
ATOM 738 C C . SER A 1 93 ? -6.120 -3.779 -12.181 1.00 82.75 93 SER A C 1
ATOM 740 O O . SER A 1 93 ? -6.660 -2.769 -11.730 1.00 82.75 93 SER A O 1
ATOM 742 N N . SER A 1 94 ? -6.617 -4.403 -13.241 1.00 68.62 94 SER A N 1
ATOM 743 C CA . SER A 1 94 ? -7.789 -4.008 -14.031 1.00 68.62 94 SER A CA 1
ATOM 744 C C . SER A 1 94 ? -9.092 -4.618 -13.531 1.00 68.62 94 SER A C 1
ATOM 746 O O . SER A 1 94 ? -10.151 -4.272 -14.050 1.00 68.62 94 SER A O 1
ATOM 748 N N . LEU A 1 95 ? -9.035 -5.495 -12.526 1.00 62.56 95 LEU A N 1
ATOM 749 C CA . LEU A 1 95 ? -10.218 -6.094 -11.925 1.00 62.56 95 LEU A CA 1
ATOM 750 C C . LEU A 1 95 ? -10.854 -5.091 -10.948 1.00 62.56 95 LEU A C 1
ATOM 752 O O . LEU A 1 95 ? -10.305 -4.873 -9.862 1.00 62.56 95 LEU A O 1
ATOM 756 N N . PRO A 1 96 ? -12.007 -4.478 -11.290 1.00 52.53 96 PRO A N 1
ATOM 757 C CA . PRO A 1 96 ? -12.775 -3.745 -10.298 1.00 52.53 96 PRO A CA 1
ATOM 758 C C . PRO A 1 96 ? -13.179 -4.735 -9.205 1.00 52.53 96 PRO A C 1
ATOM 760 O O . PRO A 1 96 ? -13.575 -5.862 -9.498 1.00 52.53 96 PRO A O 1
ATOM 763 N N . ASP A 1 97 ? -13.039 -4.328 -7.948 1.00 54.31 97 ASP A N 1
ATOM 764 C CA . ASP A 1 97 ? -13.428 -5.150 -6.801 1.00 54.31 97 ASP A CA 1
ATOM 765 C C . ASP A 1 97 ? -12.708 -6.505 -6.704 1.00 54.31 97 ASP A C 1
ATOM 767 O O . ASP A 1 97 ? -13.254 -7.475 -6.178 1.00 54.31 97 ASP A O 1
ATOM 771 N N . SER A 1 98 ? -11.443 -6.564 -7.137 1.00 52.88 98 SER A N 1
ATOM 772 C CA . SER A 1 98 ? -10.497 -7.601 -6.714 1.00 52.88 98 SER A CA 1
ATOM 773 C C . SER A 1 98 ? -10.359 -7.550 -5.186 1.00 52.88 98 SER A C 1
ATOM 775 O O . SER A 1 98 ? -9.531 -6.858 -4.595 1.00 52.88 98 SER A O 1
ATOM 777 N N . HIS A 1 99 ? -11.268 -8.236 -4.501 1.00 57.56 99 HIS A N 1
ATOM 778 C CA . HIS A 1 99 ? -11.245 -8.406 -3.062 1.00 57.56 99 HIS A CA 1
ATOM 779 C C . HIS A 1 99 ? -10.214 -9.487 -2.746 1.00 57.56 99 HIS A C 1
ATOM 781 O O . HIS A 1 99 ? -10.568 -10.582 -2.309 1.00 57.56 99 HIS A O 1
ATOM 787 N N . VAL A 1 100 ? -8.931 -9.182 -2.965 1.00 62.81 100 VAL A N 1
ATOM 788 C CA . VAL A 1 100 ? -7.857 -9.932 -2.315 1.00 62.81 100 VAL A CA 1
ATOM 789 C C . VAL A 1 100 ? -8.119 -9.811 -0.814 1.00 62.81 100 VAL A C 1
ATOM 791 O O . VAL A 1 100 ? -8.083 -8.720 -0.246 1.00 62.81 100 VAL A O 1
ATOM 794 N N . ARG A 1 101 ? -8.525 -10.918 -0.198 1.00 63.69 101 ARG A N 1
ATOM 795 C CA . ARG A 1 101 ? -8.952 -11.006 1.204 1.00 63.69 101 ARG A CA 1
ATOM 796 C C . ARG A 1 101 ? -8.161 -12.103 1.900 1.00 63.69 101 ARG A C 1
ATOM 798 O O . ARG A 1 101 ? -7.294 -12.747 1.304 1.00 63.69 101 ARG A O 1
ATOM 805 N N . TYR A 1 102 ? -8.464 -12.311 3.174 1.00 56.41 102 TYR A N 1
ATOM 806 C CA . TYR A 1 102 ? -7.936 -13.423 3.947 1.00 56.41 102 TYR A CA 1
ATOM 807 C C . TYR A 1 102 ? -8.047 -14.760 3.188 1.00 56.41 102 TYR A C 1
ATOM 809 O O . TYR A 1 102 ? -9.130 -15.141 2.748 1.00 56.41 102 TYR A O 1
ATOM 817 N N . GLY A 1 103 ? -6.911 -15.444 3.029 1.00 67.44 103 GLY A N 1
ATOM 818 C CA . GLY A 1 103 ? -6.739 -16.621 2.166 1.00 67.44 103 GLY A CA 1
ATOM 819 C C . GLY A 1 103 ? -5.724 -16.365 1.049 1.00 67.44 103 GLY A C 1
ATOM 820 O O . GLY A 1 103 ? -4.820 -17.170 0.860 1.00 67.44 103 GLY A O 1
ATOM 821 N N . GLU A 1 104 ? -5.807 -15.195 0.413 1.00 77.75 104 GLU A N 1
ATOM 822 C CA . GLU A 1 104 ? -4.888 -14.751 -0.648 1.00 77.75 104 GLU A CA 1
ATOM 823 C C . GLU A 1 104 ? -3.869 -13.718 -0.140 1.00 77.75 104 GLU A C 1
ATOM 825 O O . GLU A 1 104 ? -2.737 -13.658 -0.619 1.00 77.75 104 GLU A O 1
ATOM 830 N N . ASP A 1 105 ? -4.251 -12.912 0.858 1.00 83.88 105 ASP A N 1
ATOM 831 C CA . ASP A 1 105 ? -3.357 -12.032 1.617 1.00 83.88 105 ASP A CA 1
ATOM 832 C C . ASP A 1 105 ? -3.387 -12.457 3.091 1.00 83.88 105 ASP A C 1
ATOM 834 O O . ASP A 1 105 ? -4.419 -12.355 3.760 1.00 83.88 105 ASP A O 1
ATOM 838 N N . VAL A 1 106 ? -2.254 -12.941 3.613 1.00 86.25 106 VAL A N 1
ATOM 839 C CA . VAL A 1 106 ? -2.137 -13.433 5.002 1.00 86.25 106 VAL A CA 1
ATOM 840 C C . VAL A 1 106 ? -2.417 -12.348 6.032 1.00 86.25 106 VAL A C 1
ATOM 842 O O . VAL A 1 106 ? -2.882 -12.632 7.138 1.00 86.25 106 VAL A O 1
ATOM 845 N N . PHE A 1 107 ? -2.177 -11.094 5.658 1.00 88.44 107 PHE A N 1
ATOM 846 C CA . PHE A 1 107 ? -2.521 -9.966 6.487 1.00 88.44 107 PHE A CA 1
ATOM 847 C C . PHE A 1 107 ? -3.942 -9.501 6.229 1.00 88.44 107 PHE A C 1
ATOM 849 O O . PHE A 1 107 ? -4.399 -8.695 7.009 1.00 88.44 107 PHE A O 1
ATOM 856 N N . ASP A 1 108 ? -4.702 -9.989 5.248 1.00 87.38 108 ASP A N 1
ATOM 857 C CA . ASP A 1 108 ? -6.086 -9.554 4.978 1.00 87.38 108 ASP A CA 1
ATOM 858 C C . ASP A 1 108 ? -6.183 -8.036 4.721 1.00 87.38 108 ASP A C 1
ATOM 860 O O . ASP A 1 108 ? -7.071 -7.348 5.235 1.00 87.38 108 ASP A O 1
ATOM 864 N N . ARG A 1 109 ? -5.188 -7.474 4.021 1.00 89.06 109 ARG A N 1
ATOM 865 C CA . ARG A 1 109 ? -5.224 -6.075 3.572 1.00 89.06 109 ARG A CA 1
ATOM 866 C C . ARG A 1 109 ? -6.312 -5.917 2.514 1.00 89.06 109 ARG A C 1
ATOM 868 O O . ARG A 1 109 ? -6.508 -6.800 1.691 1.00 89.06 109 ARG A O 1
ATOM 875 N N . ILE A 1 110 ? -6.987 -4.770 2.519 1.00 87.62 110 ILE A N 1
ATOM 876 C CA . ILE A 1 110 ? -7.922 -4.406 1.447 1.00 87.62 110 ILE A CA 1
ATOM 877 C C . ILE A 1 110 ? -7.163 -3.559 0.438 1.00 87.62 110 ILE A C 1
ATOM 879 O O . ILE A 1 110 ? -6.662 -2.486 0.793 1.00 87.62 110 ILE A O 1
ATOM 883 N N . TRP A 1 111 ? -7.088 -4.060 -0.788 1.00 88.75 111 TRP A N 1
ATOM 884 C CA . TRP A 1 111 ? -6.507 -3.387 -1.941 1.00 88.75 111 TRP A CA 1
ATOM 885 C C . TRP A 1 111 ? -7.614 -2.724 -2.762 1.00 88.75 111 TRP A C 1
ATOM 887 O O . TRP A 1 111 ? -8.725 -3.248 -2.854 1.00 88.75 111 TRP A O 1
ATOM 897 N N . VAL A 1 112 ? -7.335 -1.529 -3.283 1.00 88.12 112 VAL A N 1
ATOM 898 C CA . VAL A 1 112 ? -8.258 -0.788 -4.147 1.00 88.12 112 VAL A CA 1
ATOM 899 C C . VAL A 1 112 ? -7.616 -0.623 -5.512 1.00 88.12 112 VAL A C 1
ATOM 901 O O . VAL A 1 112 ? -6.608 0.079 -5.624 1.00 88.12 112 VAL A O 1
ATOM 904 N N . SER A 1 113 ? -8.251 -1.201 -6.530 1.00 88.62 113 SER A N 1
ATOM 905 C CA . SER A 1 113 ? -7.758 -1.137 -7.901 1.00 88.62 113 SER A CA 1
ATOM 906 C C . SER A 1 113 ? -7.579 0.315 -8.336 1.00 88.62 113 SER A C 1
ATOM 908 O O . SER A 1 113 ? -8.490 1.149 -8.233 1.00 88.62 113 SER A O 1
ATOM 910 N N . ARG A 1 114 ? -6.377 0.633 -8.818 1.00 88.56 114 ARG A N 1
ATOM 911 C CA . ARG A 1 114 ? -6.048 1.934 -9.392 1.00 88.56 114 ARG A CA 1
ATOM 912 C C . ARG A 1 114 ? -5.478 1.741 -10.785 1.00 88.56 114 ARG A C 1
ATOM 914 O O . ARG A 1 114 ? -4.446 1.113 -10.963 1.00 88.56 114 ARG A O 1
ATOM 921 N N . ASN A 1 115 ? -6.112 2.378 -11.762 1.00 85.25 115 ASN A N 1
ATOM 922 C CA . ASN A 1 115 ? -5.653 2.387 -13.146 1.00 85.25 115 ASN A CA 1
ATOM 923 C C . ASN A 1 115 ? -5.446 3.817 -13.647 1.00 85.25 115 ASN A C 1
ATOM 925 O O . ASN A 1 115 ? -6.024 4.772 -13.120 1.00 85.25 115 ASN A O 1
ATOM 929 N N . PHE A 1 116 ? -4.618 3.952 -14.680 1.00 91.31 116 PHE A N 1
ATOM 930 C CA . PHE A 1 11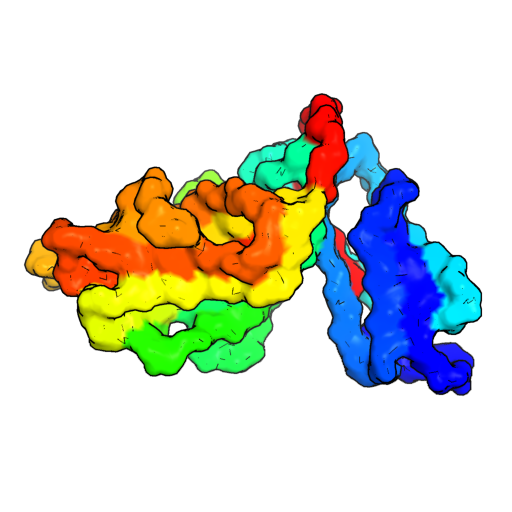6 ? -4.422 5.198 -15.415 1.00 91.31 116 PHE A CA 1
ATOM 931 C C . PHE A 1 116 ? -4.690 4.950 -16.897 1.00 91.31 116 PHE A C 1
ATOM 933 O O . PHE A 1 116 ? -4.131 4.013 -17.463 1.00 91.31 116 PHE A O 1
ATOM 940 N N . ASP A 1 117 ? -5.476 5.811 -17.544 1.00 92.44 117 ASP A N 1
ATOM 941 C CA . ASP A 1 117 ? -5.917 5.619 -18.938 1.00 92.44 117 ASP A CA 1
ATOM 942 C C . ASP A 1 117 ? -4.755 5.486 -19.940 1.00 92.44 117 ASP A C 1
ATOM 944 O O . ASP A 1 117 ? -4.853 4.790 -20.951 1.00 92.44 117 ASP A O 1
ATOM 948 N N . TYR A 1 118 ? -3.624 6.136 -19.645 1.00 94.75 118 TYR A N 1
ATOM 949 C CA . TYR A 1 118 ? -2.405 6.087 -20.459 1.00 94.75 118 TYR A CA 1
ATOM 950 C C . TYR A 1 118 ? -1.531 4.846 -20.200 1.00 94.75 118 TYR A C 1
ATOM 952 O O . TYR A 1 118 ? -0.548 4.614 -20.911 1.00 94.75 118 TYR A O 1
ATOM 960 N N . CYS A 1 119 ? -1.872 4.041 -19.195 1.00 95.56 119 CYS A N 1
ATOM 961 C CA . CYS A 1 119 ? -1.223 2.772 -18.900 1.00 95.56 119 CYS A CA 1
ATOM 962 C C . CYS A 1 119 ? -2.001 1.596 -19.508 1.00 95.56 119 CYS A C 1
ATOM 964 O O . CYS A 1 119 ? -3.147 1.704 -19.957 1.00 95.56 119 CYS A O 1
ATOM 966 N N . ARG A 1 120 ? -1.331 0.451 -19.575 1.00 94.69 120 ARG A N 1
ATOM 967 C CA . ARG A 1 120 ? -1.940 -0.860 -19.790 1.00 94.69 120 ARG A CA 1
ATOM 968 C C . ARG A 1 120 ? -1.544 -1.770 -18.636 1.00 94.69 120 ARG A C 1
ATOM 970 O O . ARG A 1 120 ? -0.463 -1.595 -18.074 1.00 94.69 120 ARG A O 1
ATOM 977 N N . GLU A 1 121 ? -2.404 -2.725 -18.320 1.00 94.50 121 GLU A N 1
ATOM 978 C CA . GLU A 1 121 ? -2.038 -3.820 -17.429 1.00 94.50 121 GLU A CA 1
ATOM 979 C C . GLU A 1 121 ? -1.117 -4.801 -18.165 1.00 94.50 121 GLU A C 1
ATOM 981 O O . GLU A 1 121 ? -1.285 -5.059 -19.361 1.00 94.50 121 GLU A O 1
ATOM 986 N N . ILE A 1 122 ? -0.151 -5.334 -17.430 1.00 94.69 122 ILE A N 1
ATOM 987 C CA . ILE A 1 122 ? 0.610 -6.537 -17.745 1.00 94.69 122 ILE A CA 1
ATOM 988 C C . ILE A 1 122 ? 0.508 -7.488 -16.552 1.00 94.69 122 ILE A C 1
ATOM 990 O O . ILE A 1 122 ? 0.400 -7.051 -15.405 1.00 94.69 122 ILE A O 1
ATOM 994 N N . ASN A 1 123 ? 0.511 -8.788 -16.819 1.00 94.62 123 ASN A N 1
ATOM 995 C CA . ASN A 1 123 ? 0.332 -9.789 -15.781 1.00 94.62 123 ASN A CA 1
ATOM 996 C C . ASN A 1 123 ? 1.108 -11.073 -16.082 1.00 94.62 123 ASN A C 1
ATOM 998 O O . ASN A 1 123 ? 1.664 -11.257 -17.166 1.00 94.62 123 ASN A O 1
ATOM 1002 N N . THR A 1 124 ? 1.146 -11.951 -15.088 1.00 94.62 124 THR A N 1
ATOM 1003 C CA . THR A 1 124 ? 1.706 -13.296 -15.183 1.00 94.62 124 THR A CA 1
ATOM 1004 C C . THR A 1 124 ? 0.803 -14.286 -14.461 1.00 94.62 124 THR A C 1
ATOM 1006 O O . THR A 1 124 ? 0.147 -13.950 -13.480 1.00 94.62 124 THR A O 1
ATOM 1009 N N . THR A 1 125 ? 0.776 -15.530 -14.933 1.00 93.06 125 THR A N 1
ATOM 1010 C CA . THR A 1 125 ? 0.109 -16.638 -14.233 1.00 93.06 125 THR A CA 1
ATOM 1011 C C . THR A 1 125 ? 1.051 -17.374 -13.281 1.00 93.06 125 THR A C 1
ATOM 1013 O O . THR A 1 125 ? 0.625 -18.289 -12.580 1.00 93.06 125 THR A O 1
ATOM 1016 N N . LEU A 1 126 ? 2.345 -17.042 -13.307 1.00 94.69 126 LEU A N 1
ATOM 1017 C CA . LEU A 1 126 ? 3.350 -17.651 -12.444 1.00 94.69 126 LEU A CA 1
ATOM 1018 C C . LEU A 1 126 ? 3.338 -16.986 -11.062 1.00 94.69 126 LEU A C 1
ATOM 1020 O O . LEU A 1 126 ? 3.093 -15.782 -10.965 1.00 94.69 126 LEU A O 1
ATOM 1024 N N . PRO A 1 127 ? 3.623 -17.743 -9.990 1.00 92.56 127 PRO A N 1
ATOM 1025 C CA . PRO A 1 127 ? 3.695 -17.176 -8.654 1.00 92.56 127 PRO A CA 1
ATOM 1026 C C . PRO A 1 127 ? 4.842 -16.165 -8.562 1.00 92.56 127 PRO A C 1
ATOM 1028 O O . PRO A 1 127 ? 5.961 -16.432 -9.005 1.00 92.56 127 PRO A O 1
ATOM 1031 N N . VAL A 1 128 ? 4.558 -15.014 -7.957 1.00 93.62 128 VAL A N 1
ATOM 1032 C CA . VAL A 1 128 ? 5.549 -13.983 -7.649 1.00 93.62 128 VAL A CA 1
ATOM 1033 C C . VAL A 1 128 ? 5.994 -14.175 -6.207 1.00 93.62 128 VAL A C 1
ATOM 1035 O O . VAL A 1 128 ? 5.189 -14.125 -5.277 1.00 93.62 128 VAL A O 1
ATOM 1038 N N . MET A 1 129 ? 7.288 -14.403 -6.021 1.00 91.75 129 MET A N 1
ATOM 1039 C CA . MET A 1 129 ? 7.870 -14.688 -4.716 1.00 91.75 129 MET A CA 1
ATOM 1040 C C . MET A 1 129 ? 8.083 -13.396 -3.929 1.00 91.75 129 MET A C 1
ATOM 1042 O O . MET A 1 129 ? 8.498 -12.374 -4.482 1.00 91.75 129 MET A O 1
ATOM 1046 N N . SER A 1 130 ? 7.837 -13.430 -2.621 1.00 80.56 130 SER A N 1
ATOM 1047 C CA . SER A 1 130 ? 8.267 -12.357 -1.726 1.00 80.56 130 SER A CA 1
ATOM 1048 C C . SER A 1 130 ? 9.770 -12.471 -1.475 1.00 80.56 130 SER A C 1
ATOM 1050 O O . SER A 1 130 ? 10.292 -13.560 -1.229 1.00 80.56 130 SER A O 1
ATOM 1052 N N . ASP A 1 131 ? 10.491 -11.351 -1.545 1.00 68.50 131 ASP A N 1
ATOM 1053 C CA . ASP A 1 131 ? 11.947 -11.333 -1.378 1.00 68.50 131 ASP A CA 1
ATOM 1054 C C . ASP A 1 131 ? 12.312 -11.364 0.117 1.00 68.50 131 ASP A C 1
ATOM 1056 O O . ASP A 1 131 ? 12.728 -10.359 0.682 1.00 68.50 131 ASP A O 1
ATOM 1060 N N . ASN A 1 132 ? 12.006 -12.489 0.785 1.00 65.62 132 ASN A N 1
ATOM 1061 C CA . ASN A 1 132 ? 12.142 -12.756 2.231 1.00 65.62 132 ASN A CA 1
ATOM 1062 C C . ASN A 1 132 ? 11.817 -11.552 3.144 1.00 65.62 132 ASN A C 1
ATOM 1064 O O . ASN A 1 132 ? 12.410 -11.378 4.210 1.00 65.62 132 ASN A O 1
ATOM 1068 N N . ASN A 1 133 ? 10.907 -10.688 2.692 1.00 70.75 133 ASN A N 1
ATOM 1069 C CA . ASN A 1 133 ? 10.553 -9.449 3.356 1.00 70.75 133 ASN A CA 1
ATOM 1070 C C . ASN A 1 133 ? 9.320 -9.684 4.227 1.00 70.75 133 ASN A C 1
ATOM 1072 O O . ASN A 1 133 ? 8.469 -10.526 3.939 1.00 70.75 133 ASN A O 1
ATOM 1076 N N . SER A 1 134 ? 9.221 -8.941 5.322 1.00 82.69 134 SER A N 1
ATOM 1077 C CA . SER A 1 134 ? 8.160 -9.131 6.311 1.00 82.69 134 SER A CA 1
ATOM 1078 C C . SER A 1 134 ? 6.789 -8.619 5.847 1.00 82.69 134 SER A C 1
ATOM 1080 O O . SER A 1 134 ? 5.786 -8.872 6.510 1.00 82.69 134 SER A O 1
ATOM 1082 N N . TYR A 1 135 ? 6.704 -7.970 4.676 1.00 85.88 135 TYR A N 1
ATOM 1083 C CA . TYR A 1 135 ? 5.452 -7.459 4.105 1.00 85.88 135 TYR A CA 1
ATOM 1084 C C . TYR A 1 135 ? 4.481 -8.555 3.656 1.00 85.88 135 TYR A C 1
ATOM 1086 O O . TYR A 1 135 ? 3.285 -8.269 3.546 1.00 85.88 135 TYR A O 1
ATOM 1094 N N . ASN A 1 136 ? 4.976 -9.768 3.365 1.00 86.31 136 ASN A N 1
ATOM 1095 C CA . ASN A 1 136 ? 4.186 -10.931 2.935 1.00 86.31 136 ASN A CA 1
ATOM 1096 C C . ASN A 1 136 ? 3.070 -10.564 1.946 1.00 86.31 136 ASN A C 1
ATOM 1098 O O . ASN A 1 136 ? 1.885 -10.785 2.202 1.00 86.31 136 ASN A O 1
ATOM 1102 N N . LEU A 1 137 ? 3.444 -9.896 0.855 1.00 89.31 137 LEU A N 1
ATOM 1103 C CA . LEU A 1 137 ? 2.495 -9.475 -0.170 1.00 89.31 137 LEU A CA 1
ATOM 1104 C C . LEU A 1 137 ? 1.881 -10.681 -0.872 1.00 89.31 137 LEU A C 1
ATOM 1106 O O . LEU A 1 137 ? 2.556 -11.677 -1.129 1.00 89.31 137 LEU A O 1
ATOM 1110 N N . SER A 1 138 ? 0.593 -10.569 -1.184 1.00 89.69 138 SER A N 1
ATOM 1111 C CA . SER A 1 138 ? -0.106 -11.586 -1.959 1.00 89.69 138 SER A CA 1
ATOM 1112 C C . SER A 1 138 ? 0.529 -11.719 -3.342 1.00 89.69 138 SER A C 1
ATOM 1114 O O . SER A 1 138 ? 0.693 -10.722 -4.051 1.00 89.69 138 SER A O 1
ATOM 1116 N N . SER A 1 139 ? 0.821 -12.955 -3.758 1.00 90.31 139 SER A N 1
ATOM 1117 C CA . SER A 1 139 ? 1.263 -13.224 -5.130 1.00 90.31 139 SER A CA 1
ATOM 1118 C C . SER A 1 139 ? 0.227 -12.753 -6.149 1.00 90.31 139 SER A C 1
ATOM 1120 O O . SER A 1 139 ? 0.615 -12.385 -7.250 1.00 90.31 139 SER A O 1
ATOM 1122 N N . LEU A 1 140 ? -1.065 -12.742 -5.806 1.00 89.19 140 LEU A N 1
ATOM 1123 C CA . LEU A 1 140 ? -2.115 -12.269 -6.703 1.00 89.19 140 LEU A CA 1
ATOM 1124 C C . LEU A 1 140 ? -1.962 -10.767 -6.979 1.00 89.19 140 LEU A C 1
ATOM 1126 O O . LEU A 1 140 ? -1.928 -10.364 -8.137 1.00 89.19 140 LEU A O 1
ATOM 1130 N N . VAL A 1 141 ? -1.752 -9.964 -5.930 1.00 91.25 141 VAL A N 1
ATOM 1131 C CA . VAL A 1 141 ? -1.488 -8.516 -6.053 1.00 91.25 141 VAL A CA 1
ATOM 1132 C C . VAL A 1 141 ? -0.222 -8.263 -6.868 1.00 91.25 141 VAL A C 1
ATOM 1134 O O . VAL A 1 141 ? -0.197 -7.400 -7.740 1.00 91.25 141 VAL A O 1
ATOM 1137 N N . MET A 1 142 ? 0.829 -9.042 -6.610 1.00 94.19 142 MET A N 1
ATOM 1138 C CA . MET A 1 142 ? 2.121 -8.853 -7.266 1.00 94.19 142 MET A CA 1
ATOM 1139 C C . MET A 1 142 ? 2.185 -9.434 -8.684 1.00 94.19 142 MET A C 1
ATOM 1141 O O . MET A 1 142 ? 3.061 -9.041 -9.451 1.00 94.19 142 MET A O 1
ATOM 1145 N N . SER A 1 143 ? 1.260 -10.321 -9.063 1.00 93.56 143 SER A N 1
ATOM 1146 C CA . SER A 1 143 ? 1.183 -10.912 -10.409 1.00 93.56 143 SER A CA 1
ATOM 1147 C C . SER A 1 143 ? 0.655 -9.956 -11.478 1.00 93.56 143 SER A C 1
ATOM 1149 O O . SER A 1 143 ? 0.798 -10.232 -12.668 1.00 93.56 143 SER A O 1
ATOM 1151 N N . THR A 1 144 ? 0.077 -8.829 -11.064 1.00 93.75 144 THR A N 1
ATOM 1152 C CA . THR A 1 144 ? -0.413 -7.767 -11.945 1.00 93.75 144 THR A CA 1
ATOM 1153 C C . THR A 1 144 ? 0.397 -6.497 -11.754 1.00 93.75 144 THR A C 1
ATOM 1155 O O . THR A 1 144 ? 0.828 -6.180 -10.645 1.00 93.75 144 THR A O 1
ATOM 1158 N N . ALA A 1 145 ? 0.578 -5.749 -12.833 1.00 95.62 145 ALA A N 1
ATOM 1159 C CA . ALA A 1 145 ? 1.196 -4.440 -12.795 1.00 95.62 145 ALA A CA 1
ATOM 1160 C C . ALA A 1 145 ? 0.681 -3.554 -13.921 1.00 95.62 145 ALA A C 1
ATOM 1162 O O . ALA A 1 145 ? 0.217 -4.033 -14.956 1.00 95.62 145 ALA A O 1
ATOM 1163 N N . ILE A 1 146 ? 0.866 -2.247 -13.772 1.00 96.00 146 ILE A N 1
ATOM 1164 C CA . ILE A 1 146 ? 0.661 -1.307 -14.872 1.00 96.00 146 ILE A CA 1
ATOM 1165 C C . ILE A 1 146 ? 1.984 -0.848 -15.463 1.00 96.00 146 ILE A C 1
ATOM 1167 O O . ILE A 1 146 ? 2.997 -0.692 -14.778 1.00 96.00 146 ILE A O 1
ATOM 1171 N N . THR A 1 147 ? 1.944 -0.556 -16.757 1.00 97.19 147 THR A N 1
ATOM 1172 C CA . THR A 1 147 ? 3.046 0.073 -17.473 1.00 97.19 147 THR A CA 1
ATOM 1173 C C . THR A 1 147 ? 2.503 1.023 -18.554 1.00 97.19 147 THR A C 1
ATOM 1175 O O . THR A 1 147 ? 1.460 0.741 -19.155 1.00 97.19 147 THR A O 1
ATOM 1178 N N . PRO A 1 148 ? 3.141 2.177 -18.807 1.00 97.56 148 PRO A N 1
ATOM 1179 C CA . PRO A 1 148 ? 2.730 3.110 -19.849 1.00 97.56 148 PRO A CA 1
ATOM 1180 C C . PRO A 1 148 ? 2.610 2.462 -21.233 1.00 97.56 148 PRO A C 1
ATOM 1182 O O . PRO A 1 148 ? 3.467 1.683 -21.651 1.00 97.56 148 PRO A O 1
ATOM 1185 N N . ARG A 1 149 ? 1.568 2.831 -21.991 1.00 96.12 149 ARG A N 1
ATOM 1186 C CA . ARG A 1 149 ? 1.412 2.392 -23.392 1.00 96.12 149 ARG A CA 1
ATOM 1187 C C . ARG A 1 149 ? 2.483 2.997 -24.295 1.00 96.12 149 ARG A C 1
ATOM 1189 O O . ARG A 1 149 ? 2.936 2.351 -25.236 1.00 96.12 149 ARG A O 1
ATOM 1196 N N . ASN A 1 150 ? 2.874 4.238 -24.006 1.00 95.88 150 ASN A N 1
ATOM 1197 C CA . ASN A 1 150 ? 3.985 4.905 -24.664 1.00 95.88 150 ASN A CA 1
ATOM 1198 C C . ASN A 1 150 ? 5.271 4.666 -23.867 1.00 95.88 150 ASN A C 1
ATOM 1200 O O . ASN A 1 150 ? 5.365 5.047 -22.703 1.00 95.88 150 ASN A O 1
ATOM 1204 N N . THR A 1 151 ? 6.277 4.076 -24.513 1.00 92.19 151 THR A N 1
ATOM 1205 C CA . THR A 1 151 ? 7.537 3.689 -23.865 1.00 92.19 151 THR A CA 1
ATOM 1206 C C . THR A 1 151 ? 8.300 4.856 -23.233 1.00 92.19 151 THR A C 1
ATOM 1208 O O . THR A 1 151 ? 9.095 4.619 -22.329 1.00 92.19 151 THR A O 1
ATOM 1211 N N . THR A 1 152 ? 8.092 6.097 -23.687 1.00 93.38 152 THR A N 1
ATOM 1212 C CA . THR A 1 152 ? 8.773 7.290 -23.150 1.00 93.38 152 THR A CA 1
ATOM 1213 C C . THR A 1 152 ? 8.004 7.979 -22.027 1.00 93.38 152 THR A C 1
ATOM 1215 O O . THR A 1 152 ? 8.514 8.924 -21.429 1.00 93.38 152 THR A O 1
ATOM 1218 N N . GLN A 1 153 ? 6.777 7.542 -21.746 1.00 96.75 153 GLN A N 1
ATOM 1219 C CA . GLN A 1 153 ? 5.920 8.174 -20.756 1.00 96.75 153 GLN A CA 1
ATOM 1220 C C . GLN A 1 153 ? 6.243 7.675 -19.343 1.00 96.75 153 GLN A C 1
ATOM 1222 O O . GLN A 1 153 ? 6.546 6.503 -19.131 1.00 96.75 153 GLN A O 1
ATOM 1227 N N . SER A 1 154 ? 6.158 8.584 -18.375 1.00 97.62 154 SER A N 1
ATOM 1228 C CA . SER A 1 154 ? 6.338 8.298 -16.950 1.00 97.62 154 SER A CA 1
ATOM 1229 C C . SER A 1 154 ? 5.025 7.858 -16.300 1.00 97.62 154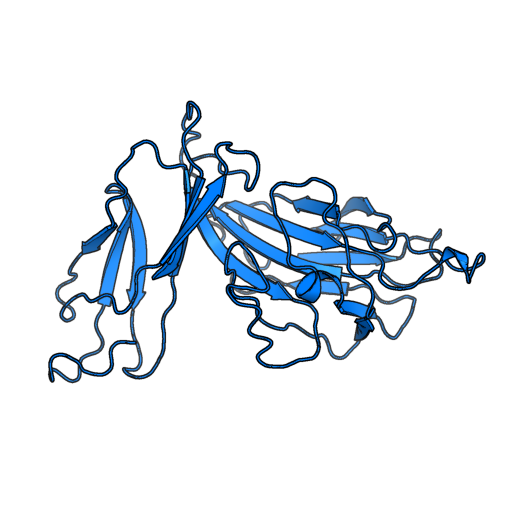 SER A C 1
ATOM 1231 O O . SER A 1 154 ? 3.949 8.288 -16.719 1.00 97.62 154 SER A O 1
ATOM 1233 N N . ILE A 1 155 ? 5.107 7.063 -15.232 1.00 97.56 155 ILE A N 1
ATOM 1234 C CA . ILE A 1 155 ? 3.966 6.842 -14.328 1.00 97.56 155 ILE A CA 1
ATOM 1235 C C . ILE A 1 155 ? 3.984 7.965 -13.298 1.00 97.56 155 ILE A C 1
ATOM 1237 O O . ILE A 1 155 ? 5.010 8.175 -12.657 1.00 97.56 155 ILE A O 1
ATOM 1241 N N . ILE A 1 156 ? 2.870 8.676 -13.133 1.00 95.75 156 ILE A N 1
ATOM 1242 C CA . ILE A 1 156 ? 2.732 9.761 -12.153 1.00 95.75 156 ILE A CA 1
ATOM 1243 C C . ILE A 1 156 ? 1.599 9.414 -11.194 1.00 95.75 156 ILE A C 1
ATOM 1245 O O . ILE A 1 156 ? 0.460 9.204 -11.614 1.00 95.75 156 ILE A O 1
ATOM 1249 N N . MET A 1 157 ? 1.914 9.385 -9.902 1.00 93.94 157 MET A N 1
ATOM 1250 C CA . MET A 1 157 ? 0.977 9.098 -8.822 1.00 93.94 157 MET A CA 1
ATOM 1251 C C . MET A 1 157 ? 0.873 10.316 -7.912 1.00 93.94 157 MET A C 1
ATOM 1253 O O . MET A 1 157 ? 1.866 10.751 -7.326 1.00 93.94 157 MET A O 1
ATOM 1257 N N . LYS A 1 158 ? -0.341 10.855 -7.786 1.00 91.12 158 LYS A N 1
ATOM 1258 C CA . LYS A 1 158 ? -0.627 12.034 -6.964 1.00 91.12 158 LYS A CA 1
ATOM 1259 C C . LYS A 1 158 ? -1.432 11.652 -5.736 1.00 91.12 158 LYS A C 1
ATOM 1261 O O . LYS A 1 158 ? -2.468 10.991 -5.841 1.00 91.12 158 LYS A O 1
ATOM 1266 N N . LEU A 1 159 ? -0.970 12.110 -4.580 1.00 88.31 159 LEU A N 1
ATOM 1267 C CA . LEU A 1 159 ? -1.676 12.005 -3.315 1.00 88.31 159 LEU A CA 1
ATOM 1268 C C . LEU A 1 159 ? -2.458 13.294 -3.053 1.00 88.31 159 LEU A C 1
ATOM 1270 O O . LEU A 1 159 ? -2.050 14.147 -2.268 1.00 88.31 159 LEU A O 1
ATOM 1274 N N . GLU A 1 160 ? -3.582 13.446 -3.748 1.00 85.56 160 GLU A N 1
ATOM 1275 C CA . GLU A 1 160 ? -4.450 14.615 -3.592 1.00 85.56 160 GLU A CA 1
ATOM 1276 C C . GLU A 1 160 ? -5.027 14.695 -2.173 1.00 85.56 160 GLU A C 1
ATOM 1278 O O . GLU A 1 160 ? -5.406 13.678 -1.576 1.00 85.56 160 GLU A O 1
ATOM 1283 N N . GLY A 1 161 ? -5.093 15.915 -1.634 1.00 82.81 161 GLY A N 1
ATOM 1284 C CA . GLY A 1 161 ? -5.637 16.167 -0.299 1.00 82.81 161 GLY A CA 1
ATOM 1285 C C . GLY A 1 161 ? -4.783 15.604 0.840 1.00 82.81 161 GLY A C 1
ATOM 1286 O O . GLY A 1 161 ? -5.324 15.284 1.896 1.00 82.81 161 GLY A O 1
ATOM 1287 N N . SER A 1 162 ? -3.472 15.441 0.635 1.00 84.88 162 SER A N 1
ATOM 1288 C CA . SER A 1 162 ? -2.557 15.082 1.718 1.00 84.88 162 SER A CA 1
ATOM 1289 C C . SER A 1 162 ? -2.519 16.176 2.797 1.00 84.88 162 SER A C 1
ATOM 1291 O O . SER A 1 162 ? -2.435 17.369 2.505 1.00 84.88 162 SER A O 1
ATOM 1293 N N . ASP A 1 163 ? -2.603 15.750 4.054 1.00 85.69 163 ASP A N 1
ATOM 1294 C CA . ASP A 1 163 ? -2.461 16.574 5.250 1.00 85.69 163 ASP A CA 1
ATOM 1295 C C . ASP A 1 163 ? -0.985 16.999 5.438 1.00 85.69 163 ASP A C 1
ATOM 1297 O O . ASP A 1 163 ? -0.120 16.125 5.563 1.00 85.69 163 ASP A O 1
ATOM 1301 N N . PRO A 1 164 ? -0.678 18.311 5.467 1.00 86.31 164 PRO A N 1
ATOM 1302 C CA . PRO A 1 164 ? 0.679 18.828 5.637 1.00 86.31 164 PRO A CA 1
ATOM 1303 C C . PRO A 1 164 ? 1.190 18.786 7.089 1.00 86.31 164 PRO A C 1
ATOM 1305 O O . PRO A 1 164 ? 2.288 19.262 7.362 1.00 86.31 164 PRO A O 1
ATOM 1308 N N . THR A 1 165 ? 0.421 18.252 8.040 1.00 87.25 165 THR A N 1
ATOM 1309 C CA . THR A 1 165 ? 0.788 18.188 9.468 1.00 87.25 165 THR A CA 1
ATOM 1310 C C . THR A 1 165 ? 1.275 16.804 9.919 1.00 87.25 165 THR A C 1
ATOM 1312 O O . THR A 1 165 ? 1.814 16.654 11.024 1.00 87.25 165 THR A O 1
ATOM 1315 N N . VAL A 1 166 ? 1.147 15.796 9.049 1.00 87.88 166 VAL A N 1
ATOM 1316 C CA . VAL A 1 166 ? 1.500 14.391 9.311 1.00 87.88 166 VAL A CA 1
ATOM 1317 C C . VAL A 1 166 ? 2.658 13.928 8.434 1.00 87.88 166 VAL A C 1
ATOM 1319 O O . VAL A 1 166 ? 2.881 14.447 7.342 1.00 87.88 166 VAL A O 1
ATOM 1322 N N . ARG A 1 167 ? 3.416 12.934 8.896 1.00 89.44 167 ARG A N 1
ATOM 1323 C CA . ARG A 1 167 ? 4.486 12.298 8.112 1.00 89.44 167 ARG A CA 1
ATOM 1324 C C . ARG A 1 167 ? 3.926 11.139 7.305 1.00 89.44 167 ARG A C 1
ATOM 1326 O O . ARG A 1 167 ? 3.091 10.408 7.830 1.00 89.44 167 ARG A O 1
ATOM 1333 N N . TYR A 1 168 ? 4.420 10.948 6.085 1.00 91.62 168 TYR A N 1
ATOM 1334 C CA . TYR A 1 168 ? 3.994 9.869 5.195 1.00 91.62 168 TYR A CA 1
ATOM 1335 C C . TYR A 1 168 ? 5.036 8.759 5.126 1.00 91.62 168 TYR A C 1
ATOM 1337 O O . TYR A 1 168 ? 6.237 9.015 5.164 1.00 91.62 168 TYR A O 1
ATOM 1345 N N . PHE A 1 169 ? 4.550 7.533 4.964 1.00 93.25 169 PHE A N 1
ATOM 1346 C CA . PHE A 1 169 ? 5.344 6.334 4.723 1.00 93.25 169 PHE A CA 1
ATOM 1347 C C . PHE A 1 169 ? 4.755 5.657 3.494 1.00 93.25 169 PHE A C 1
ATOM 1349 O O . PHE A 1 169 ? 3.647 5.120 3.560 1.00 93.25 169 PHE A O 1
ATOM 1356 N N . ALA A 1 170 ? 5.456 5.753 2.368 1.00 94.44 170 ALA A N 1
ATOM 1357 C CA . ALA A 1 170 ? 5.042 5.169 1.101 1.00 94.44 170 ALA A CA 1
ATOM 1358 C C . ALA A 1 170 ? 5.873 3.915 0.816 1.00 94.44 170 ALA A C 1
ATOM 1360 O O . ALA A 1 170 ? 7.101 3.969 0.796 1.00 94.44 170 ALA A O 1
ATOM 1361 N N . TYR A 1 171 ? 5.190 2.802 0.574 1.00 95.25 171 TYR A N 1
ATOM 1362 C CA . TYR A 1 171 ? 5.775 1.506 0.252 1.00 95.25 171 TYR A CA 1
ATOM 1363 C C . TYR A 1 171 ? 5.383 1.170 -1.183 1.00 95.25 171 TYR A C 1
ATOM 1365 O O . TYR A 1 171 ? 4.231 0.837 -1.457 1.00 95.25 171 TYR A O 1
ATOM 1373 N N . MET A 1 172 ? 6.321 1.342 -2.113 1.00 96.00 172 MET A N 1
ATOM 1374 C CA . MET A 1 172 ? 6.126 1.020 -3.525 1.00 96.00 172 MET A CA 1
ATOM 1375 C C . MET A 1 172 ? 6.608 -0.400 -3.780 1.00 96.00 172 MET A C 1
ATOM 1377 O O . MET A 1 172 ? 7.762 -0.716 -3.500 1.00 96.00 172 MET A O 1
ATOM 1381 N N . HIS A 1 173 ? 5.733 -1.242 -4.314 1.00 96.25 173 HIS A N 1
ATOM 1382 C CA . HIS A 1 173 ? 6.000 -2.659 -4.501 1.00 96.25 173 HIS A CA 1
ATOM 1383 C C . HIS A 1 173 ? 6.156 -2.979 -5.982 1.00 96.25 173 HIS A C 1
ATOM 1385 O O . HIS A 1 173 ? 5.288 -2.657 -6.804 1.00 96.25 173 HIS A O 1
ATOM 1391 N N . PHE A 1 174 ? 7.266 -3.637 -6.299 1.00 96.75 174 PHE A N 1
ATOM 1392 C CA . PHE A 1 174 ? 7.684 -3.924 -7.659 1.00 96.75 174 PHE A CA 1
ATOM 1393 C C . PHE A 1 174 ? 8.020 -5.402 -7.825 1.00 96.75 174 PHE A C 1
ATOM 1395 O O . PHE A 1 174 ? 8.700 -5.993 -6.992 1.00 96.75 174 PHE A O 1
ATOM 1402 N N . ALA A 1 175 ? 7.593 -5.977 -8.939 1.00 96.69 175 ALA A N 1
ATOM 1403 C CA . ALA A 1 175 ? 8.066 -7.249 -9.456 1.00 96.69 175 ALA A CA 1
ATOM 1404 C C . ALA A 1 175 ? 7.990 -7.191 -10.982 1.00 96.69 175 ALA A C 1
ATOM 1406 O O . ALA A 1 175 ? 6.992 -6.729 -11.538 1.00 96.69 175 ALA A O 1
ATOM 1407 N N . GLU A 1 176 ? 9.036 -7.652 -11.664 1.00 97.12 176 GLU A N 1
ATOM 1408 C CA . GLU A 1 176 ? 8.978 -7.814 -13.113 1.00 97.12 176 GLU A CA 1
ATOM 1409 C C . GLU A 1 176 ? 8.142 -9.063 -13.413 1.00 97.12 176 GLU A C 1
ATOM 1411 O O . GLU A 1 176 ? 8.438 -10.156 -12.925 1.00 97.12 176 GLU A O 1
ATOM 1416 N N . VAL A 1 177 ? 7.067 -8.884 -14.179 1.00 96.50 177 VAL A N 1
ATOM 1417 C CA . VAL A 1 177 ? 6.096 -9.945 -14.495 1.00 96.50 177 VAL A CA 1
ATOM 1418 C C . VAL A 1 177 ? 6.315 -10.520 -15.890 1.00 96.50 177 VAL A C 1
ATOM 1420 O O . VAL A 1 177 ? 5.832 -11.612 -16.184 1.00 96.50 177 VAL A O 1
ATOM 1423 N N . GLU A 1 178 ? 7.081 -9.834 -16.739 1.00 95.62 178 GLU A N 1
ATOM 1424 C CA . GLU A 1 178 ? 7.448 -10.326 -18.059 1.00 95.62 178 GLU A CA 1
ATOM 1425 C C . GLU A 1 178 ? 8.870 -10.912 -18.047 1.00 95.62 178 GLU A C 1
ATOM 1427 O O . GLU A 1 178 ? 9.812 -10.278 -17.575 1.00 95.62 178 GLU A O 1
ATOM 1432 N N . ASP A 1 179 ? 9.067 -12.103 -18.617 1.00 95.25 179 ASP A N 1
ATOM 1433 C CA . ASP A 1 179 ? 10.402 -12.709 -18.680 1.00 95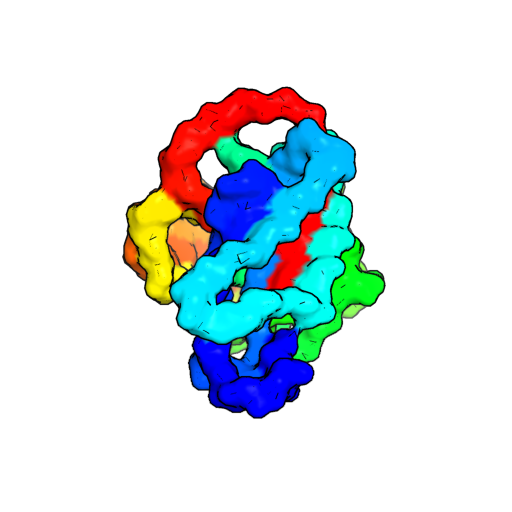.25 179 ASP A CA 1
ATOM 1434 C C . ASP A 1 179 ? 11.283 -11.981 -19.711 1.00 95.25 179 ASP A C 1
ATOM 1436 O O . ASP A 1 179 ? 11.196 -12.207 -20.924 1.00 95.25 179 ASP A O 1
ATOM 1440 N N . LEU A 1 180 ? 12.123 -11.062 -19.228 1.00 94.31 180 LEU A N 1
ATOM 1441 C CA . LEU A 1 180 ? 13.053 -10.308 -20.071 1.00 94.31 180 LEU A CA 1
ATOM 1442 C C . LEU A 1 180 ? 14.256 -11.153 -20.517 1.00 94.31 180 LEU A C 1
ATOM 1444 O O . LEU A 1 180 ? 14.920 -10.790 -21.484 1.00 94.31 180 LEU A O 1
ATOM 1448 N N . SER A 1 181 ? 14.524 -12.306 -19.890 1.00 91.50 181 SER A N 1
ATOM 1449 C CA . SER A 1 181 ? 15.631 -13.182 -20.307 1.00 91.50 181 SER A CA 1
ATOM 1450 C C . SER A 1 181 ? 15.406 -13.783 -21.700 1.00 91.50 181 SER A C 1
ATOM 1452 O O . SER A 1 181 ? 16.359 -14.053 -22.431 1.00 91.50 181 SER A O 1
ATOM 1454 N N . LEU A 1 182 ? 14.139 -13.896 -22.110 1.00 91.88 182 LEU A N 1
ATOM 1455 C CA . LEU A 1 182 ? 13.723 -14.317 -23.449 1.00 91.88 182 LEU A CA 1
ATOM 1456 C C . LEU A 1 182 ? 13.859 -13.198 -24.497 1.00 91.88 182 LEU A C 1
ATOM 1458 O O . LEU A 1 182 ? 13.755 -13.453 -25.698 1.00 91.88 182 LEU A O 1
ATOM 1462 N N . ARG A 1 183 ? 14.079 -11.952 -24.056 1.00 92.25 183 ARG A N 1
ATOM 1463 C CA . ARG A 1 183 ? 14.149 -10.738 -24.879 1.00 92.25 183 ARG A CA 1
ATOM 1464 C C . ARG A 1 183 ? 15.412 -9.947 -24.508 1.00 92.25 183 ARG A C 1
ATOM 1466 O O . ARG A 1 183 ? 15.312 -8.888 -23.905 1.00 92.25 183 ARG A O 1
ATOM 1473 N N . PRO A 1 184 ? 16.616 -10.406 -24.894 1.00 86.75 184 PRO A N 1
ATOM 1474 C CA . PRO A 1 184 ? 17.885 -9.858 -24.394 1.00 86.75 184 PRO A CA 1
ATOM 1475 C C . PRO A 1 184 ? 18.153 -8.392 -24.778 1.00 86.75 184 PRO A C 1
ATOM 1477 O O . PRO A 1 184 ? 18.994 -7.739 -24.167 1.00 86.75 184 PRO A O 1
ATOM 1480 N N . ASN A 1 185 ? 17.446 -7.867 -25.783 1.00 91.62 185 ASN A N 1
ATOM 1481 C CA . ASN A 1 185 ? 17.503 -6.454 -26.170 1.00 91.62 185 ASN A CA 1
ATOM 1482 C C . ASN A 1 185 ? 16.536 -5.576 -25.356 1.00 91.62 185 ASN A C 1
ATOM 1484 O O . ASN A 1 185 ? 16.472 -4.364 -25.571 1.00 91.62 1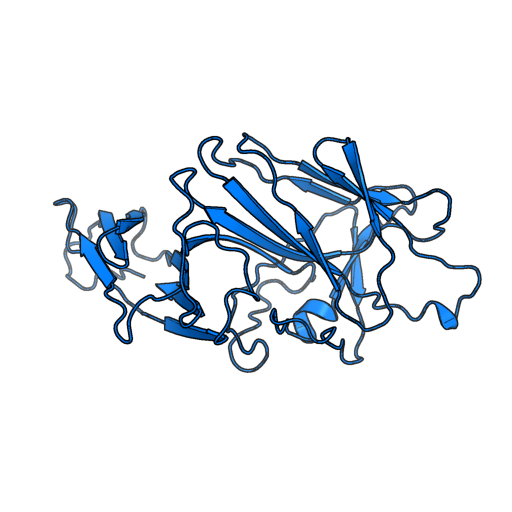85 ASN A O 1
ATOM 1488 N N . GLU A 1 186 ? 15.745 -6.179 -24.469 1.00 94.62 186 GLU A N 1
ATOM 1489 C CA . GLU A 1 186 ? 14.798 -5.489 -23.615 1.00 94.62 186 GLU A CA 1
ATOM 1490 C C . GLU A 1 186 ? 15.297 -5.403 -22.180 1.00 94.62 186 GLU A C 1
ATOM 1492 O O . GLU A 1 186 ? 15.715 -6.382 -21.567 1.00 94.62 186 GLU A O 1
ATOM 1497 N N . THR A 1 187 ? 15.251 -4.194 -21.640 1.00 96.12 187 THR A N 1
ATOM 1498 C CA . THR A 1 187 ? 15.687 -3.886 -20.282 1.00 96.12 187 THR A CA 1
ATOM 1499 C C . THR A 1 187 ? 14.670 -2.962 -19.641 1.00 96.12 187 THR A C 1
ATOM 1501 O O . THR A 1 187 ? 14.097 -2.098 -20.316 1.00 96.12 187 THR A O 1
ATOM 1504 N N . ARG A 1 188 ? 14.458 -3.135 -18.332 1.00 97.50 188 ARG A N 1
ATOM 1505 C CA . ARG A 1 188 ? 13.618 -2.252 -17.526 1.00 97.50 188 ARG A CA 1
ATOM 1506 C C . ARG A 1 188 ? 14.417 -1.658 -16.371 1.00 97.50 188 ARG A C 1
ATOM 1508 O O . ARG A 1 188 ? 14.738 -2.346 -15.412 1.00 97.50 188 ARG A O 1
ATOM 1515 N N . GLU A 1 189 ? 14.716 -0.371 -16.469 1.00 98.00 189 GLU A N 1
ATOM 1516 C CA . GLU A 1 189 ? 15.311 0.443 -15.405 1.00 98.00 189 GLU A CA 1
ATOM 1517 C C . GLU A 1 189 ? 14.601 1.805 -15.394 1.00 98.00 189 GLU A C 1
ATOM 1519 O O . GLU A 1 189 ? 14.388 2.440 -16.435 1.00 98.00 189 GLU A O 1
ATOM 1524 N N . PHE A 1 190 ? 14.213 2.276 -14.215 1.00 98.56 190 PHE A N 1
ATOM 1525 C CA . PHE A 1 190 ? 13.565 3.575 -14.065 1.00 98.56 190 PHE A CA 1
ATOM 1526 C C . PHE A 1 190 ? 14.038 4.296 -12.809 1.00 98.56 190 PHE A C 1
ATOM 1528 O O . PHE A 1 190 ? 14.446 3.691 -11.825 1.00 98.56 190 PHE A O 1
ATOM 1535 N N . GLU A 1 191 ? 13.981 5.617 -12.851 1.00 98.12 191 GLU A N 1
ATOM 1536 C CA . GLU A 1 191 ? 14.177 6.480 -11.700 1.00 98.12 191 GLU A CA 1
ATOM 1537 C C . GLU A 1 191 ? 12.879 6.595 -10.910 1.00 98.12 191 GLU A C 1
ATOM 1539 O O . GLU A 1 191 ? 11.824 6.915 -11.466 1.00 98.12 191 GLU A O 1
ATOM 1544 N N . ILE A 1 192 ? 12.978 6.400 -9.601 1.00 98.19 192 ILE A N 1
ATOM 1545 C CA . ILE A 1 192 ? 11.950 6.783 -8.644 1.00 98.19 192 ILE A CA 1
ATOM 1546 C C . ILE A 1 192 ? 12.228 8.232 -8.261 1.00 98.19 192 ILE A C 1
ATOM 1548 O O . ILE A 1 192 ? 13.283 8.559 -7.708 1.00 98.19 192 ILE A O 1
ATOM 1552 N N . ARG A 1 193 ? 11.277 9.112 -8.567 1.00 96.56 193 ARG A N 1
ATOM 1553 C CA . ARG A 1 193 ? 11.366 10.537 -8.261 1.00 96.56 193 ARG A CA 1
ATOM 1554 C C . ARG A 1 193 ? 10.244 10.977 -7.336 1.00 96.56 193 ARG A C 1
ATOM 1556 O O . ARG A 1 193 ? 9.117 10.487 -7.420 1.00 96.56 193 ARG A O 1
ATOM 1563 N N . MET A 1 194 ? 10.548 11.970 -6.513 1.00 92.62 194 MET A N 1
ATOM 1564 C CA . MET A 1 194 ? 9.586 12.665 -5.666 1.00 92.62 194 MET A CA 1
ATOM 1565 C C . MET A 1 194 ? 9.660 14.157 -5.984 1.00 92.62 194 MET A C 1
ATOM 1567 O O . MET A 1 194 ? 10.746 14.734 -5.971 1.00 92.62 194 MET A O 1
ATOM 1571 N N . LYS A 1 195 ? 8.521 14.776 -6.323 1.00 87.56 195 LYS A N 1
ATOM 1572 C CA . LYS A 1 195 ? 8.452 16.189 -6.758 1.00 87.56 195 LYS A CA 1
ATOM 1573 C C . LYS A 1 195 ? 9.460 16.536 -7.871 1.00 87.56 195 LYS A C 1
ATOM 1575 O O . LYS A 1 195 ? 10.126 17.567 -7.839 1.00 87.56 195 LYS A O 1
ATOM 1580 N N . GLY A 1 196 ? 9.631 15.629 -8.832 1.00 89.38 196 GLY A N 1
ATOM 1581 C CA . GLY A 1 196 ? 10.577 15.786 -9.942 1.00 89.38 196 GLY A CA 1
ATOM 1582 C C . GLY A 1 196 ? 12.056 15.552 -9.599 1.00 89.38 196 GLY A C 1
ATOM 1583 O O . GLY A 1 196 ? 12.865 15.463 -10.524 1.00 89.38 196 GLY A O 1
ATOM 1584 N N . VAL A 1 197 ? 12.416 15.383 -8.321 1.00 93.06 197 VAL A N 1
ATOM 1585 C CA . VAL A 1 197 ? 13.787 15.088 -7.874 1.00 93.06 197 VAL A CA 1
ATOM 1586 C C . VAL A 1 197 ? 14.030 13.582 -7.886 1.00 93.06 197 VAL A C 1
ATOM 1588 O O . VAL A 1 197 ? 13.248 12.828 -7.309 1.00 93.06 197 VAL A O 1
ATOM 1591 N N . SER A 1 198 ? 15.110 13.142 -8.537 1.00 95.50 198 SER A N 1
ATOM 1592 C CA . SER A 1 198 ? 15.513 11.731 -8.554 1.00 95.50 198 SER A CA 1
ATOM 1593 C C . SER A 1 198 ? 16.029 11.287 -7.188 1.00 95.50 198 SER A C 1
ATOM 1595 O O . SER A 1 198 ? 16.908 11.935 -6.621 1.00 95.50 198 SER A O 1
ATOM 1597 N N . ILE A 1 199 ? 15.460 10.199 -6.665 1.00 95.69 199 ILE A N 1
ATOM 1598 C CA . ILE A 1 199 ? 15.828 9.612 -5.371 1.00 95.69 199 ILE A CA 1
ATOM 1599 C C . ILE A 1 199 ? 16.716 8.387 -5.580 1.00 95.69 199 ILE A C 1
ATOM 1601 O O . ILE A 1 199 ? 17.750 8.255 -4.929 1.00 95.69 199 ILE A O 1
ATOM 1605 N N . ALA A 1 200 ? 16.317 7.493 -6.486 1.00 96.88 200 ALA A N 1
ATOM 1606 C CA . ALA A 1 200 ? 17.048 6.268 -6.780 1.00 96.88 200 ALA A CA 1
ATOM 1607 C C . ALA A 1 200 ? 16.716 5.739 -8.177 1.00 96.88 200 ALA A C 1
ATOM 1609 O O . ALA A 1 200 ? 15.621 5.965 -8.695 1.00 96.88 200 ALA A O 1
ATOM 1610 N N . ASN A 1 201 ? 17.641 4.965 -8.741 1.00 97.62 201 ASN A N 1
ATOM 1611 C CA . ASN A 1 201 ? 17.363 4.106 -9.887 1.00 97.62 201 ASN A CA 1
ATOM 1612 C C . ASN A 1 201 ? 16.895 2.744 -9.378 1.00 97.62 201 ASN A C 1
ATOM 1614 O O . ASN A 1 201 ? 17.407 2.248 -8.374 1.00 97.62 201 ASN A O 1
ATOM 1618 N N . PHE A 1 202 ? 15.958 2.133 -10.091 1.00 97.75 202 PHE A N 1
ATOM 1619 C CA . PHE A 1 202 ? 15.343 0.876 -9.706 1.00 97.75 202 PHE A CA 1
ATOM 1620 C C . PHE A 1 202 ? 15.219 -0.064 -10.907 1.00 97.75 202 PHE A C 1
ATOM 1622 O O . PHE A 1 202 ? 14.794 0.342 -11.993 1.00 97.75 202 PHE A O 1
ATOM 1629 N N . THR A 1 203 ? 15.570 -1.330 -10.680 1.00 97.31 203 THR A N 1
ATOM 1630 C CA . THR A 1 203 ? 15.459 -2.424 -11.649 1.00 97.31 203 THR A CA 1
ATOM 1631 C C . THR A 1 203 ? 14.698 -3.564 -10.975 1.00 97.31 203 THR A C 1
ATOM 1633 O O . THR A 1 203 ? 15.255 -4.203 -10.080 1.00 97.31 203 THR A O 1
ATOM 1636 N N . PRO A 1 204 ? 13.434 -3.817 -11.355 1.00 96.19 204 PRO A N 1
ATOM 1637 C CA . PRO A 1 204 ? 12.651 -4.894 -10.767 1.00 96.19 204 PRO A CA 1
ATOM 1638 C C . PRO A 1 204 ? 13.219 -6.260 -11.166 1.00 96.19 204 PRO A C 1
ATOM 1640 O O . PRO A 1 204 ? 13.731 -6.444 -12.271 1.00 96.19 204 PRO A O 1
ATOM 1643 N N . LYS A 1 205 ? 13.112 -7.232 -10.260 1.00 95.50 205 LYS A N 1
ATOM 1644 C CA . LYS A 1 205 ? 13.544 -8.613 -10.497 1.00 95.50 205 LYS A CA 1
ATOM 1645 C C . LYS A 1 205 ? 12.376 -9.455 -11.007 1.00 95.50 205 LYS A C 1
ATOM 1647 O O . LYS A 1 205 ? 11.234 -9.255 -10.590 1.00 95.50 205 LYS A O 1
ATOM 1652 N N . TYR A 1 206 ? 12.668 -10.397 -11.902 1.00 96.38 206 TYR A N 1
ATOM 1653 C CA . TYR A 1 206 ? 11.651 -11.276 -12.477 1.00 96.38 206 TYR A CA 1
ATOM 1654 C C . TYR A 1 206 ? 11.031 -12.177 -11.404 1.00 96.38 206 TYR A C 1
ATOM 1656 O O . TYR A 1 206 ? 11.749 -12.887 -10.702 1.00 96.38 206 TYR A O 1
ATOM 1664 N N . LEU A 1 207 ? 9.701 -12.116 -11.273 1.00 95.75 207 LEU A N 1
ATOM 1665 C CA . LEU A 1 207 ? 8.882 -12.858 -10.305 1.00 95.75 207 LEU A CA 1
ATOM 1666 C C . LEU A 1 207 ? 9.357 -12.754 -8.849 1.00 95.75 207 LEU A C 1
ATOM 1668 O O . LEU A 1 207 ? 9.128 -13.663 -8.050 1.00 95.75 207 LEU A O 1
ATOM 1672 N N . GLN A 1 208 ? 9.984 -11.635 -8.485 1.00 95.25 208 GLN A N 1
ATOM 1673 C CA . GLN A 1 208 ? 10.477 -11.393 -7.136 1.00 95.25 208 GLN A CA 1
ATOM 1674 C C . GLN A 1 208 ? 10.094 -9.987 -6.682 1.00 95.25 208 GLN A C 1
ATOM 1676 O O . GLN A 1 208 ? 10.418 -8.993 -7.331 1.00 95.25 208 GLN A O 1
ATOM 1681 N N . THR A 1 209 ? 9.374 -9.931 -5.565 1.00 94.88 209 THR A N 1
ATOM 1682 C CA . THR A 1 209 ? 8.816 -8.703 -5.000 1.00 94.88 209 THR A CA 1
ATOM 1683 C C . THR A 1 209 ? 9.861 -7.938 -4.217 1.00 94.88 209 THR A C 1
ATOM 1685 O O . THR A 1 209 ? 10.280 -8.391 -3.153 1.00 94.88 209 THR A O 1
ATOM 1688 N N . ASP A 1 210 ? 10.174 -6.735 -4.667 1.00 93.25 210 ASP A N 1
ATOM 1689 C CA . ASP A 1 210 ? 11.021 -5.792 -3.954 1.00 93.25 210 ASP A CA 1
ATOM 1690 C C . ASP A 1 210 ? 10.230 -4.517 -3.618 1.00 93.25 210 ASP A C 1
ATOM 1692 O O . ASP A 1 210 ? 9.391 -4.049 -4.395 1.00 93.25 210 ASP A O 1
ATOM 1696 N N . THR A 1 211 ? 10.462 -3.987 -2.419 1.00 94.06 211 THR A N 1
ATOM 1697 C CA . THR A 1 211 ? 9.714 -2.859 -1.862 1.00 94.06 211 THR A CA 1
ATOM 1698 C C . THR A 1 211 ? 10.645 -1.677 -1.679 1.00 94.06 211 THR A C 1
ATOM 1700 O O . THR A 1 211 ? 11.545 -1.702 -0.841 1.00 94.06 211 THR A O 1
ATOM 1703 N N . PHE A 1 212 ? 10.369 -0.596 -2.401 1.00 94.19 212 PHE A N 1
ATOM 1704 C CA . PHE A 1 212 ? 11.050 0.673 -2.207 1.00 94.19 212 PHE A CA 1
ATOM 1705 C C . PHE A 1 212 ? 10.267 1.546 -1.223 1.00 94.19 212 PHE A C 1
ATOM 1707 O O . PHE A 1 212 ? 9.085 1.832 -1.435 1.00 94.19 212 PHE A O 1
ATOM 1714 N N . VAL A 1 213 ? 10.924 1.975 -0.144 1.00 92.94 213 VAL A N 1
ATOM 1715 C CA . VAL A 1 213 ? 10.306 2.785 0.915 1.00 92.94 213 VAL A CA 1
ATOM 1716 C C . VAL A 1 213 ? 10.702 4.248 0.755 1.00 92.94 213 VAL A C 1
ATOM 1718 O O . VAL A 1 213 ? 11.876 4.573 0.587 1.00 92.94 213 VAL A O 1
ATOM 1721 N N . LEU A 1 214 ? 9.712 5.134 0.828 1.00 92.25 214 LEU A N 1
ATOM 1722 C CA . LEU A 1 214 ? 9.878 6.582 0.806 1.00 92.25 214 LEU A CA 1
ATOM 1723 C C . LEU A 1 214 ? 9.220 7.217 2.028 1.00 92.25 214 LEU A C 1
ATOM 1725 O O . LEU A 1 214 ? 8.129 6.820 2.448 1.00 92.25 214 LEU A O 1
ATOM 1729 N N . HIS A 1 215 ? 9.836 8.295 2.508 1.00 90.06 215 HIS A N 1
ATOM 1730 C CA . HIS A 1 215 ? 9.340 9.118 3.611 1.00 90.06 215 HIS A CA 1
ATOM 1731 C C . HIS A 1 215 ? 9.112 10.552 3.129 1.00 90.06 215 HIS A C 1
ATOM 1733 O O . HIS A 1 215 ? 9.955 11.421 3.364 1.00 90.06 215 HIS A O 1
ATOM 1739 N N . PRO A 1 216 ? 8.016 10.822 2.396 1.00 85.00 216 PRO A N 1
ATOM 1740 C CA . PRO A 1 216 ? 7.717 12.172 1.950 1.00 85.00 216 PRO A CA 1
ATOM 1741 C C . PRO A 1 216 ? 7.607 13.134 3.130 1.00 85.00 216 PRO A C 1
ATOM 1743 O O . PRO A 1 216 ? 6.983 12.824 4.151 1.00 85.00 216 PRO A O 1
ATOM 1746 N N . GLU A 1 217 ? 8.167 14.329 2.956 1.00 80.06 217 GLU A N 1
ATOM 1747 C CA . GLU A 1 217 ? 7.921 15.429 3.880 1.00 80.06 217 GLU A CA 1
ATOM 1748 C C . GLU A 1 217 ? 6.429 15.775 3.920 1.00 80.06 217 GLU A C 1
ATOM 1750 O O . GLU A 1 217 ? 5.708 15.642 2.927 1.00 80.06 217 GLU A O 1
ATOM 1755 N N . SER A 1 218 ? 5.972 16.220 5.089 1.00 80.25 218 SER A N 1
ATOM 1756 C CA . SER A 1 218 ? 4.596 16.649 5.317 1.00 80.25 218 SER A CA 1
ATOM 1757 C C . SER A 1 218 ? 4.240 17.826 4.406 1.00 80.25 218 SER A C 1
ATOM 1759 O O . SER A 1 218 ? 4.722 18.939 4.601 1.00 80.25 218 SER A O 1
ATOM 1761 N N . GLU A 1 219 ? 3.399 17.592 3.400 1.00 78.19 219 GLU A N 1
ATOM 1762 C CA . GLU A 1 219 ? 2.973 18.626 2.454 1.00 78.19 219 GLU A CA 1
ATOM 1763 C C . GLU A 1 219 ? 1.611 18.291 1.827 1.00 78.19 219 GLU A C 1
ATOM 1765 O O . GLU A 1 219 ? 1.141 17.151 1.871 1.00 78.19 219 GLU A O 1
ATOM 1770 N N . THR A 1 220 ? 0.984 19.288 1.204 1.00 78.88 220 THR A N 1
ATOM 1771 C CA . THR A 1 220 ? -0.183 19.128 0.332 1.00 78.88 220 THR A CA 1
ATOM 1772 C C . THR A 1 220 ? 0.223 18.670 -1.072 1.00 78.88 220 THR A C 1
ATOM 1774 O O . THR A 1 220 ? 1.075 19.296 -1.695 1.00 78.88 220 THR A O 1
ATOM 1777 N N . ASN A 1 221 ? -0.479 17.671 -1.609 1.00 82.69 221 ASN A N 1
ATOM 1778 C CA . ASN A 1 221 ? -0.348 17.137 -2.969 1.00 82.69 221 ASN A CA 1
ATOM 1779 C C . ASN A 1 221 ? 1.018 16.502 -3.272 1.00 82.69 221 ASN A C 1
ATOM 1781 O O . ASN A 1 221 ? 1.683 16.863 -4.243 1.00 82.69 221 ASN A O 1
ATOM 1785 N N . ILE A 1 222 ? 1.412 15.514 -2.464 1.00 89.88 222 ILE A N 1
ATOM 1786 C CA . ILE A 1 222 ? 2.632 14.732 -2.706 1.00 89.88 222 ILE A CA 1
ATOM 1787 C C . ILE A 1 222 ? 2.546 14.039 -4.075 1.00 89.88 222 ILE A C 1
ATOM 1789 O O . ILE A 1 222 ? 1.559 13.367 -4.386 1.00 89.88 222 ILE A O 1
ATOM 1793 N N . GLU A 1 223 ? 3.597 14.185 -4.881 1.00 92.81 223 GLU A N 1
ATOM 1794 C CA . GLU A 1 223 ? 3.718 13.568 -6.201 1.00 92.81 223 GLU A CA 1
ATOM 1795 C C . GLU A 1 223 ? 4.920 12.624 -6.257 1.00 92.81 223 GLU A C 1
ATOM 1797 O O . GLU A 1 223 ? 6.061 13.008 -5.968 1.00 92.81 223 GLU A O 1
ATOM 1802 N N . PHE A 1 224 ? 4.646 11.400 -6.699 1.00 94.75 224 PHE A N 1
ATOM 1803 C CA . PHE A 1 224 ? 5.640 10.402 -7.058 1.00 94.75 224 PHE A CA 1
ATOM 1804 C C . PHE A 1 224 ? 5.638 10.205 -8.566 1.00 94.75 224 PHE A C 1
ATOM 1806 O O . PHE A 1 224 ? 4.572 10.140 -9.186 1.00 94.75 224 PHE A O 1
ATOM 1813 N N . SER A 1 225 ? 6.816 10.033 -9.156 1.00 97.06 225 SER A N 1
ATOM 1814 C CA . SER A 1 225 ? 6.909 9.667 -10.565 1.00 97.06 225 SER A CA 1
ATOM 1815 C C . SER A 1 225 ? 7.965 8.605 -10.810 1.00 97.06 225 SER A C 1
ATOM 1817 O O . SER A 1 225 ? 9.068 8.696 -10.274 1.00 97.06 225 SER A O 1
ATOM 1819 N N . LEU A 1 226 ? 7.638 7.646 -11.669 1.00 98.31 226 LEU A N 1
ATOM 1820 C CA . LEU A 1 226 ? 8.560 6.637 -12.172 1.00 98.31 226 LEU A CA 1
ATOM 1821 C C . LEU A 1 226 ? 8.938 7.020 -13.600 1.00 98.31 226 LEU A C 1
ATOM 1823 O O . LEU A 1 226 ? 8.052 7.171 -14.445 1.00 98.31 226 LEU A O 1
ATOM 1827 N N . VAL A 1 227 ? 10.228 7.212 -13.866 1.00 98.38 227 VAL A N 1
ATOM 1828 C CA . VAL A 1 227 ? 10.722 7.768 -15.135 1.00 98.38 227 VAL A CA 1
ATOM 1829 C C . VAL A 1 227 ? 11.719 6.810 -15.767 1.00 98.38 227 VAL A C 1
ATOM 1831 O O . VAL A 1 227 ? 12.721 6.469 -15.149 1.00 98.38 227 VAL A O 1
ATOM 1834 N N . ARG A 1 228 ? 11.475 6.384 -17.009 1.00 98.12 228 ARG A N 1
ATOM 1835 C CA . ARG A 1 228 ? 12.386 5.486 -17.735 1.00 98.12 228 ARG A CA 1
ATOM 1836 C C . ARG A 1 228 ? 13.796 6.087 -17.822 1.00 98.12 228 ARG A C 1
ATOM 1838 O O . ARG A 1 228 ? 13.938 7.239 -18.233 1.00 98.12 228 ARG A O 1
ATOM 1845 N N . THR A 1 229 ? 14.834 5.308 -17.510 1.00 97.62 229 THR A N 1
ATOM 1846 C CA . THR A 1 229 ? 16.222 5.762 -17.705 1.00 97.62 229 THR A CA 1
ATOM 1847 C C . THR A 1 229 ? 16.681 5.565 -19.156 1.00 97.62 229 THR A C 1
ATOM 1849 O O . THR A 1 229 ? 16.097 4.768 -19.895 1.00 97.62 229 THR A O 1
ATOM 1852 N N . PRO A 1 230 ? 17.764 6.229 -19.601 1.00 95.94 230 PRO A N 1
ATOM 1853 C CA . PRO A 1 230 ? 18.342 5.983 -20.925 1.00 95.94 230 PRO A CA 1
ATOM 1854 C C . PRO A 1 230 ? 18.860 4.553 -21.145 1.00 95.94 230 PRO A C 1
ATOM 1856 O O . PRO A 1 230 ? 19.057 4.159 -22.291 1.00 95.94 230 PRO A O 1
ATOM 1859 N N . LYS A 1 231 ? 19.092 3.777 -20.075 1.00 94.50 231 LYS A N 1
ATOM 1860 C CA . LYS A 1 231 ? 19.532 2.372 -20.162 1.00 94.50 231 LYS A CA 1
ATOM 1861 C C . LYS A 1 231 ? 18.383 1.397 -20.427 1.00 94.50 231 LYS A C 1
ATOM 1863 O O . LYS A 1 231 ? 18.631 0.224 -20.699 1.00 94.50 231 LYS A O 1
ATOM 1868 N N . SER A 1 232 ? 17.148 1.871 -20.296 1.00 96.88 232 SER A N 1
ATOM 1869 C CA . SER A 1 232 ? 15.938 1.067 -20.370 1.00 96.88 232 SER A CA 1
ATOM 1870 C C . SER A 1 232 ? 15.265 1.225 -21.723 1.00 96.88 232 SER A C 1
ATOM 1872 O O . SER A 1 232 ? 15.048 2.343 -22.200 1.00 96.88 232 SER A O 1
ATOM 1874 N N . THR A 1 233 ? 14.884 0.107 -22.332 1.00 96.38 233 THR A N 1
ATOM 1875 C CA . THR A 1 233 ? 14.052 0.110 -23.542 1.00 96.38 233 THR A CA 1
ATOM 1876 C C . THR A 1 233 ? 12.565 0.045 -23.200 1.00 96.38 233 THR A C 1
ATOM 1878 O O . THR A 1 233 ? 11.741 0.616 -23.918 1.00 96.38 233 THR A O 1
ATOM 1881 N N . LEU A 1 234 ? 12.222 -0.570 -22.065 1.00 97.50 234 LEU A N 1
ATOM 1882 C CA . LEU A 1 234 ? 10.856 -0.680 -21.567 1.00 97.50 234 LEU A CA 1
ATOM 1883 C C . LEU A 1 234 ? 10.489 0.500 -20.650 1.00 97.50 234 LEU A C 1
ATOM 1885 O O . LEU A 1 234 ? 11.362 1.060 -19.979 1.00 97.50 234 LEU A O 1
ATOM 1889 N N . PRO A 1 235 ? 9.208 0.912 -20.619 1.00 97.88 235 PRO A N 1
ATOM 1890 C CA . PRO A 1 235 ? 8.728 1.930 -19.685 1.00 97.88 235 PRO A CA 1
ATOM 1891 C C . PRO A 1 235 ? 8.768 1.436 -18.220 1.00 97.88 235 PRO A C 1
ATOM 1893 O O . PRO A 1 235 ? 8.980 0.250 -17.971 1.00 97.88 235 PRO A O 1
ATOM 1896 N N . PRO A 1 236 ? 8.574 2.308 -17.216 1.00 98.12 236 PRO A N 1
ATOM 1897 C CA . PRO A 1 236 ? 8.471 1.891 -15.813 1.00 98.12 236 PRO A CA 1
ATOM 1898 C C . PRO A 1 236 ? 7.293 0.933 -15.561 1.00 98.12 236 PRO A C 1
ATOM 1900 O O . PRO A 1 236 ? 6.352 0.855 -16.355 1.00 98.12 236 PRO A O 1
ATOM 1903 N N . ILE A 1 237 ? 7.344 0.219 -14.438 1.00 97.62 237 ILE A N 1
ATOM 1904 C CA . ILE A 1 237 ? 6.313 -0.724 -13.979 1.00 97.62 237 ILE A CA 1
ATOM 1905 C C . ILE A 1 237 ? 6.022 -0.481 -12.495 1.00 97.62 237 ILE A C 1
ATOM 1907 O O . ILE A 1 237 ? 6.915 -0.050 -11.767 1.00 97.62 237 ILE A O 1
ATOM 1911 N N . ILE A 1 238 ? 4.796 -0.747 -12.048 1.00 97.75 238 ILE A N 1
ATOM 1912 C CA . ILE A 1 238 ? 4.436 -0.794 -10.625 1.00 97.75 238 ILE A CA 1
ATOM 1913 C C . ILE A 1 238 ? 3.296 -1.789 -10.396 1.00 97.75 238 ILE A C 1
ATOM 1915 O O . ILE A 1 238 ? 2.347 -1.825 -11.181 1.00 97.75 238 ILE A O 1
ATOM 1919 N N . ASN A 1 239 ? 3.396 -2.578 -9.325 1.00 96.19 239 ASN A N 1
ATOM 1920 C CA . ASN A 1 239 ? 2.442 -3.639 -8.996 1.00 96.19 239 ASN A CA 1
ATOM 1921 C C . ASN A 1 239 ? 1.482 -3.179 -7.894 1.00 96.19 239 ASN A C 1
ATOM 1923 O O . ASN A 1 239 ? 0.267 -3.336 -8.009 1.00 96.19 239 ASN A O 1
ATOM 1927 N N . ALA A 1 240 ? 2.017 -2.537 -6.848 1.00 95.19 240 ALA A N 1
ATOM 1928 C CA . ALA A 1 240 ? 1.232 -2.084 -5.705 1.00 95.19 240 ALA A CA 1
ATOM 1929 C C . ALA A 1 240 ? 1.850 -0.877 -4.977 1.00 95.19 240 ALA A C 1
ATOM 1931 O O . ALA A 1 240 ? 3.046 -0.598 -5.085 1.00 95.19 240 ALA A O 1
ATOM 1932 N N . LEU A 1 241 ? 1.019 -0.163 -4.214 1.00 95.38 241 LEU A N 1
ATOM 1933 C CA . LEU A 1 241 ? 1.415 0.961 -3.364 1.00 95.38 241 LEU A CA 1
ATOM 1934 C C . LEU A 1 241 ? 0.648 0.929 -2.036 1.00 95.38 241 LEU A C 1
ATOM 1936 O O . LEU A 1 241 ? -0.582 0.923 -2.037 1.00 95.38 241 LEU A O 1
ATOM 1940 N N . GLU A 1 242 ? 1.355 1.011 -0.910 1.00 95.06 242 GLU A N 1
ATOM 1941 C CA . GLU A 1 242 ? 0.768 1.291 0.407 1.00 95.06 242 GLU A CA 1
ATOM 1942 C C . GLU A 1 242 ? 1.222 2.663 0.919 1.00 95.06 242 GLU A C 1
ATOM 1944 O O . GLU A 1 242 ? 2.385 3.038 0.779 1.00 95.06 242 GLU A O 1
ATOM 1949 N N . ILE A 1 243 ? 0.312 3.416 1.539 1.00 94.38 243 ILE A N 1
ATOM 1950 C CA . ILE A 1 243 ? 0.607 4.697 2.182 1.00 94.38 243 ILE A CA 1
ATOM 1951 C C . ILE A 1 243 ? 0.018 4.698 3.589 1.00 94.38 243 ILE A C 1
ATOM 1953 O O . ILE A 1 243 ? -1.199 4.578 3.775 1.00 94.38 243 ILE A O 1
ATOM 1957 N N . TYR A 1 244 ? 0.887 4.925 4.567 1.00 93.75 244 TYR A N 1
ATOM 1958 C CA . TYR A 1 244 ? 0.522 5.185 5.954 1.00 93.75 244 TYR A CA 1
ATOM 1959 C C . TYR A 1 244 ? 0.941 6.592 6.370 1.00 93.75 244 TYR A C 1
ATOM 1961 O O . TYR A 1 244 ? 1.817 7.204 5.755 1.00 93.75 244 TYR A O 1
ATOM 1969 N N . ILE A 1 245 ? 0.322 7.094 7.436 1.00 92.19 245 ILE A N 1
ATOM 1970 C CA . ILE A 1 245 ? 0.672 8.368 8.058 1.00 92.19 245 ILE A CA 1
ATOM 1971 C C . ILE A 1 245 ? 0.967 8.199 9.544 1.00 92.19 245 ILE A C 1
ATOM 1973 O O . ILE A 1 245 ? 0.378 7.356 10.221 1.00 92.19 245 ILE A O 1
ATOM 1977 N N . ALA A 1 246 ? 1.850 9.040 10.070 1.00 89.19 246 ALA A N 1
ATOM 1978 C CA . ALA A 1 246 ? 2.094 9.158 11.500 1.00 89.19 246 ALA A CA 1
ATOM 1979 C C . ALA A 1 246 ? 2.049 10.621 11.934 1.00 89.19 246 ALA A C 1
ATOM 1981 O O . ALA A 1 246 ? 2.497 11.517 11.213 1.00 89.19 246 ALA A O 1
ATOM 1982 N N . ASN A 1 247 ? 1.565 10.858 13.152 1.00 80.69 247 ASN A N 1
ATOM 1983 C CA . ASN A 1 247 ? 1.648 12.178 13.763 1.00 80.69 247 ASN A CA 1
ATOM 1984 C C . ASN A 1 247 ? 3.117 12.577 13.952 1.00 80.69 247 ASN A C 1
ATOM 1986 O O . ASN A 1 247 ? 3.969 11.754 14.286 1.00 80.69 247 ASN A O 1
ATOM 1990 N N . SER A 1 248 ? 3.401 13.863 13.787 1.00 63.53 248 SER A N 1
ATOM 1991 C CA . SER A 1 248 ? 4.742 14.453 13.858 1.00 63.53 248 SER A CA 1
ATOM 1992 C C . SER A 1 248 ? 5.352 14.490 15.278 1.00 63.53 248 SER A C 1
ATOM 1994 O O . SER A 1 248 ? 6.471 14.972 15.462 1.00 63.53 248 SER A O 1
ATOM 1996 N N . SER A 1 249 ? 4.670 13.942 16.289 1.00 54.59 249 SER A N 1
ATOM 1997 C CA . SER A 1 249 ? 5.038 14.035 17.709 1.00 54.59 249 SER A CA 1
ATOM 1998 C C . SER A 1 249 ? 5.927 12.880 18.198 1.00 54.59 249 SER A C 1
ATOM 2000 O O . SER A 1 249 ? 5.502 11.737 18.155 1.00 54.59 249 SER A O 1
ATOM 2002 N N . ARG A 1 250 ? 7.111 13.225 18.736 1.00 48.00 250 ARG A N 1
ATOM 2003 C CA . ARG A 1 250 ? 8.081 12.439 19.546 1.00 48.00 250 ARG A CA 1
ATOM 2004 C C . ARG A 1 250 ? 8.257 10.944 19.226 1.00 48.00 250 ARG A C 1
ATOM 2006 O O . ARG A 1 250 ? 7.469 10.124 19.684 1.00 48.00 250 ARG A O 1
ATOM 2013 N N . ASN A 1 251 ? 9.434 10.619 18.676 1.00 48.03 251 ASN A N 1
ATOM 2014 C CA . ASN A 1 251 ? 10.001 9.268 18.684 1.00 48.03 251 ASN A CA 1
ATOM 2015 C C . ASN A 1 251 ? 9.943 8.692 20.104 1.00 48.03 251 ASN A C 1
ATOM 2017 O O . ASN A 1 251 ? 10.617 9.183 21.017 1.00 48.03 251 ASN A O 1
ATOM 2021 N N . LEU A 1 252 ? 9.143 7.651 20.291 1.00 49.78 252 LEU A N 1
ATOM 2022 C CA . LEU A 1 252 ? 9.183 6.851 21.504 1.00 49.78 252 LEU A CA 1
ATOM 2023 C C . LEU A 1 252 ? 10.291 5.814 21.321 1.00 49.78 252 LEU A C 1
ATOM 2025 O O . LEU A 1 252 ? 10.327 5.102 20.320 1.00 49.78 252 LEU A O 1
ATOM 2029 N N . SER A 1 253 ? 11.209 5.724 22.284 1.00 46.28 253 SER A N 1
ATOM 2030 C CA . SER A 1 253 ? 12.100 4.566 22.371 1.00 46.28 253 SER A CA 1
ATOM 2031 C C . SER A 1 253 ? 11.236 3.354 22.706 1.00 46.28 253 SER A C 1
ATOM 2033 O O . SER A 1 253 ? 10.737 3.228 23.825 1.00 46.28 253 SER A O 1
ATOM 2035 N N . LEU A 1 254 ? 10.980 2.515 21.706 1.00 55.66 254 LEU A N 1
ATOM 2036 C CA . LEU A 1 254 ? 10.111 1.352 21.822 1.00 55.66 254 LEU A CA 1
ATOM 2037 C C . LEU A 1 254 ? 10.982 0.100 21.930 1.00 55.66 254 LEU A C 1
ATOM 2039 O O . LEU A 1 254 ? 11.587 -0.345 20.955 1.00 55.66 254 LEU A O 1
ATOM 2043 N N . THR A 1 255 ? 11.059 -0.483 23.124 1.00 53.69 255 THR A N 1
ATOM 2044 C CA . THR A 1 255 ? 11.604 -1.831 23.316 1.00 53.69 255 THR A CA 1
ATOM 2045 C C . THR A 1 255 ? 10.635 -2.855 22.711 1.00 53.69 255 THR A C 1
ATOM 2047 O O . THR A 1 255 ? 9.437 -2.813 22.982 1.00 53.69 255 THR A O 1
ATOM 2050 N N . LYS A 1 256 ? 11.160 -3.741 21.850 1.00 53.97 256 LYS A N 1
ATOM 2051 C CA . LYS A 1 256 ? 10.424 -4.690 20.984 1.00 53.97 256 LYS A CA 1
ATOM 2052 C C . LYS A 1 256 ? 9.204 -5.345 21.644 1.00 53.97 256 LYS A C 1
ATOM 2054 O O . LYS A 1 256 ? 9.357 -6.041 22.647 1.00 53.97 256 LYS A O 1
ATOM 2059 N N . ARG A 1 257 ? 8.035 -5.198 21.010 1.00 71.00 257 ARG A N 1
ATOM 2060 C CA . ARG A 1 257 ? 6.782 -5.921 21.289 1.00 71.00 257 ARG A CA 1
ATOM 2061 C C . ARG A 1 257 ? 5.957 -6.069 19.988 1.00 71.00 257 ARG A C 1
ATOM 2063 O O . ARG A 1 257 ? 6.328 -5.489 18.973 1.00 71.00 257 ARG A O 1
ATOM 2070 N N . MET A 1 258 ? 4.914 -6.904 20.002 1.00 78.75 258 MET A N 1
ATOM 2071 C CA . MET A 1 258 ? 4.190 -7.422 18.824 1.00 78.75 258 MET A CA 1
ATOM 2072 C C . MET A 1 258 ? 3.584 -6.332 17.922 1.00 78.75 258 MET A C 1
ATOM 2074 O O . MET A 1 258 ? 2.844 -5.466 18.395 1.00 78.75 258 MET A O 1
ATOM 2078 N N . MET A 1 259 ? 3.821 -6.418 16.609 1.00 85.50 259 MET A N 1
ATOM 2079 C CA . MET A 1 259 ? 3.177 -5.553 15.620 1.00 85.50 259 MET A CA 1
ATOM 2080 C C . MET A 1 259 ? 1.837 -6.156 15.194 1.00 85.50 259 MET A C 1
ATOM 2082 O O . MET A 1 259 ? 1.766 -7.298 14.739 1.00 85.50 259 MET A O 1
ATOM 2086 N N . THR A 1 260 ? 0.764 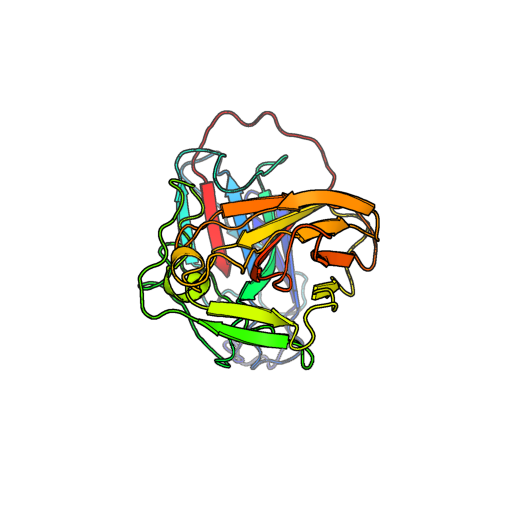-5.385 15.346 1.00 87.81 260 THR A N 1
ATOM 2087 C CA . THR A 1 260 ? -0.608 -5.818 15.061 1.00 87.81 260 THR A CA 1
ATOM 2088 C C . THR A 1 260 ? -1.312 -4.771 14.219 1.00 87.81 260 THR A C 1
ATOM 2090 O O . THR A 1 260 ? -1.241 -3.580 14.512 1.00 87.81 260 THR A O 1
ATOM 2093 N N . ARG A 1 261 ? -2.035 -5.205 13.192 1.00 91.75 261 ARG A N 1
ATOM 2094 C CA . ARG A 1 261 ? -2.966 -4.349 12.468 1.00 91.75 261 ARG A CA 1
ATOM 2095 C C . ARG A 1 261 ? -4.360 -4.490 13.051 1.00 91.75 261 ARG A C 1
ATOM 2097 O O . ARG A 1 261 ? -4.836 -5.610 13.235 1.00 91.75 261 ARG A O 1
ATOM 2104 N N . LEU A 1 262 ? -5.011 -3.360 13.291 1.00 92.88 262 LEU A N 1
ATOM 2105 C CA . LEU A 1 262 ? -6.407 -3.288 13.686 1.00 92.88 262 LEU A CA 1
ATOM 2106 C C . LEU A 1 262 ? -7.214 -2.628 12.576 1.00 92.88 262 LEU A C 1
ATOM 2108 O O . LEU A 1 262 ? -6.763 -1.651 11.974 1.00 92.88 262 LEU A O 1
ATOM 2112 N N . ARG A 1 263 ? -8.408 -3.159 12.323 1.00 93.56 263 ARG A N 1
ATOM 2113 C CA . ARG A 1 263 ? -9.393 -2.583 11.410 1.00 93.56 263 ARG A CA 1
ATOM 2114 C C . ARG A 1 263 ? -10.764 -2.568 12.083 1.00 93.56 263 ARG A C 1
ATOM 2116 O O . ARG A 1 263 ? -11.137 -3.559 12.708 1.00 93.56 263 ARG A O 1
ATOM 2123 N N . VAL A 1 264 ? -11.471 -1.446 11.973 1.00 89.75 264 VAL A N 1
ATOM 2124 C CA . VAL A 1 264 ? -12.865 -1.258 12.422 1.00 89.75 264 VAL A CA 1
ATOM 2125 C C . VAL A 1 264 ? -13.742 -0.770 11.286 1.00 89.75 264 VAL A C 1
ATOM 2127 O O . VAL A 1 264 ? -13.185 -0.079 10.399 1.00 89.75 264 VAL A O 1
#